Protein AF-A0A0B8N3Y6-F1 (afdb_monomer)

Solvent-accessible surface area (backbone atoms only — not comparable to full-atom values): 11755 Å² total; per-residue (Å²): 102,40,46,80,52,64,74,42,50,78,34,59,71,54,48,58,52,35,48,76,70,73,43,78,64,38,48,62,68,58,49,51,47,54,50,45,58,31,68,64,34,85,60,52,83,74,41,65,76,65,74,61,82,65,73,74,53,45,68,20,56,80,71,74,64,45,53,63,67,58,49,54,42,44,72,74,70,38,74,89,80,50,78,69,47,74,33,82,90,31,40,70,60,45,48,60,60,46,58,62,49,52,64,52,45,69,76,57,68,86,64,88,74,60,92,83,61,55,29,76,66,62,77,73,49,57,80,88,54,42,76,77,43,57,92,43,35,76,37,92,42,69,67,55,30,48,50,53,51,52,47,51,52,49,20,46,73,72,73,42,60,66,87,75,61,65,88,87,58,59,65,69,79,74,70,52,47,76,63,57,54,48,51,55,54,52,62,71,52,63,78,78,114

Radius of gyration: 22.95 Å; Cα contacts (8 Å, |Δi|>4): 120; chains: 1; bounding box: 55×30×61 Å

Secondary structure (DSSP, 8-state):
-BSSSTHHHH-HHHHHHHHHTT-PPBPHHHHHHHHHHHHS-S--HHHHTTT----TTSTTTTTT--HHHHHHHHHTT-----TTTTSGGGHHHHHHHHHHHHHHHHHHTT----TT---HHHHTS-TTTHHHHGGGTTSSSHHHHHHHHHHHHHHHHHT--GGG--SSS-GGGGT--HHHHHHHHHHHHHTT-

Foldseek 3Di:
DECCDDDNVVPVVVQVVCVVVVNHHHHPVVVVVLVCQLVVQPDDPVVVVVPPPRPCQSVCSVVVLHCVVVVVLVVLVADDDDVVCVDPVNVVVVVSVVVVVVVVVVVVVPPPPDPPPQAPVLVVDDPLCNVLQVVVSNDNDPVVSVLLSLLSLLCNLVVHRSVPDDPPDDPVVVVQDPVSVVVSVVVVPVSSD

Sequence (193 aa):
MIVEVGYLHENPEIEATLLRKCIQPLNEEEFVQVLDFGISAPGSDAEFVGGKFIGGELAHTLTGLESYGVHKLMAQGFEVHNGVIDETRTFIFAASLRVKKDEKAEEQDGNSGSLEAGALWFKELPPGTAPIFTPEASAPMVLDAMLRLTKKRFSNTILMQLDAVDEHVSLPSTGVDSMFAAEFRTCSQYTQG

pLDDT: mean 71.87, std 13.98, range [32.22, 90.81]

Organism: Talaromyces pinophilus (NCBI:txid128442)

Structure (mmCIF, N/CA/C/O backbone):
data_AF-A0A0B8N3Y6-F1
#
_entry.id   AF-A0A0B8N3Y6-F1
#
loop_
_atom_site.group_PDB
_atom_site.id
_atom_site.type_symbol
_atom_site.label_atom_id
_atom_site.label_alt_id
_atom_site.label_comp_id
_atom_site.label_asym_id
_atom_site.label_entity_id
_atom_site.label_seq_id
_atom_site.pdbx_PDB_ins_code
_atom_site.Cartn_x
_atom_site.Cartn_y
_atom_site.Cartn_z
_atom_site.occupancy
_atom_site.B_iso_or_equiv
_atom_site.auth_seq_id
_atom_site.auth_comp_id
_atom_site.auth_asym_id
_atom_site.auth_atom_id
_atom_site.pdbx_PDB_model_num
ATOM 1 N N . MET A 1 1 ? -12.590 2.872 17.113 1.00 69.31 1 MET A N 1
ATOM 2 C CA . MET A 1 1 ? -13.573 3.432 18.072 1.00 69.31 1 MET A CA 1
ATOM 3 C C . MET A 1 1 ? -13.662 2.473 19.239 1.00 69.31 1 MET A C 1
ATOM 5 O O . MET A 1 1 ? -13.528 1.281 18.988 1.00 69.31 1 MET A O 1
ATOM 9 N N . ILE A 1 2 ? -13.824 2.987 20.457 1.00 80.81 2 ILE A N 1
ATOM 10 C CA . ILE A 1 2 ? -13.845 2.179 21.682 1.00 80.81 2 ILE A CA 1
ATOM 11 C C . ILE A 1 2 ? -15.303 1.832 22.013 1.00 80.81 2 ILE A C 1
ATOM 13 O O . ILE A 1 2 ? -16.154 2.716 21.926 1.00 80.81 2 ILE A O 1
ATOM 17 N N . VAL A 1 3 ? -15.600 0.566 22.322 1.00 80.56 3 VAL A N 1
ATOM 18 C CA . VAL A 1 3 ? -16.978 0.085 22.576 1.00 80.56 3 VAL A CA 1
ATOM 19 C C . VAL A 1 3 ? -17.517 0.556 23.926 1.00 80.56 3 VAL A C 1
ATOM 21 O O . VAL A 1 3 ? -18.676 0.943 24.044 1.00 80.56 3 VAL A O 1
ATOM 24 N N . GLU A 1 4 ? -16.675 0.519 24.953 1.00 79.81 4 GLU A N 1
ATOM 25 C CA . GLU A 1 4 ? -17.093 0.653 26.355 1.00 79.81 4 GLU A CA 1
ATOM 26 C C . GLU A 1 4 ? -17.241 2.111 26.806 1.00 79.81 4 GLU A C 1
ATOM 28 O O . GLU A 1 4 ? -17.915 2.386 27.796 1.00 79.81 4 GLU A O 1
ATOM 33 N N . VAL A 1 5 ? -16.656 3.056 26.061 1.00 78.81 5 VAL A N 1
ATOM 34 C CA . VAL A 1 5 ? -16.645 4.481 26.404 1.00 78.81 5 VAL A CA 1
ATOM 35 C C . VAL A 1 5 ? -16.917 5.379 25.197 1.00 78.81 5 VAL A C 1
ATOM 37 O O . VAL A 1 5 ? -16.500 5.117 24.068 1.00 78.81 5 VAL A O 1
ATOM 40 N N . GLY A 1 6 ? -17.584 6.505 25.456 1.00 80.00 6 GLY A N 1
ATOM 41 C CA . GLY A 1 6 ? -17.816 7.561 24.474 1.00 80.00 6 GLY A CA 1
ATOM 42 C C . GLY A 1 6 ? -18.937 7.250 23.482 1.00 80.00 6 GLY A C 1
ATOM 43 O O . GLY A 1 6 ? -19.932 6.611 23.805 1.00 80.00 6 GLY A O 1
ATOM 44 N N . TYR A 1 7 ? -18.787 7.740 22.252 1.00 84.62 7 TYR A N 1
ATOM 45 C CA . TYR A 1 7 ? -19.889 7.818 21.288 1.00 84.62 7 TYR A CA 1
ATOM 46 C C . TYR A 1 7 ? -20.478 6.458 20.878 1.00 84.62 7 TYR A C 1
ATOM 48 O O . TYR A 1 7 ? -21.675 6.370 20.615 1.00 84.62 7 TYR A O 1
ATOM 56 N N . LEU A 1 8 ? -19.659 5.400 20.816 1.00 83.75 8 LEU A N 1
ATOM 57 C CA . LEU A 1 8 ? -20.135 4.073 20.411 1.00 83.75 8 LEU A CA 1
ATOM 58 C C . LEU A 1 8 ? -20.965 3.400 21.516 1.00 83.75 8 LEU A C 1
ATOM 60 O O . LEU A 1 8 ? -21.958 2.751 21.208 1.00 83.75 8 LEU A O 1
ATOM 64 N N . HIS A 1 9 ? -20.606 3.633 22.783 1.00 84.44 9 HIS A N 1
ATOM 65 C CA . HIS A 1 9 ? -21.359 3.163 23.947 1.00 84.44 9 HIS A CA 1
ATOM 66 C C . HIS A 1 9 ? -22.776 3.757 23.992 1.00 84.44 9 HIS A C 1
ATOM 68 O O . HIS A 1 9 ? -23.742 3.077 24.329 1.00 84.44 9 HIS A O 1
ATOM 74 N N . GLU A 1 10 ? -22.903 5.032 23.619 1.00 88.06 10 GLU A N 1
ATOM 75 C CA . GLU A 1 10 ? -24.179 5.755 23.605 1.00 88.06 10 GLU A CA 1
ATOM 76 C C . GLU A 1 10 ? -25.066 5.416 22.388 1.00 88.06 10 GLU A C 1
ATOM 78 O O . GLU A 1 10 ? -26.265 5.686 22.428 1.00 88.06 10 GLU A O 1
ATOM 83 N N . ASN A 1 11 ? -24.504 4.830 21.317 1.00 89.12 11 ASN A N 1
ATOM 84 C CA . ASN A 1 11 ? -25.181 4.600 20.029 1.00 89.12 11 ASN A CA 1
ATOM 85 C C . ASN A 1 11 ? -24.914 3.172 19.481 1.00 89.12 11 ASN A C 1
ATOM 87 O O . ASN A 1 11 ? -24.169 3.001 18.502 1.00 89.12 11 ASN A O 1
ATOM 91 N N . PRO A 1 12 ? -25.514 2.119 20.074 1.00 86.75 12 PRO A N 1
ATOM 92 C CA . PRO A 1 12 ? -25.257 0.717 19.709 1.00 86.75 12 PRO A CA 1
ATOM 93 C C . PRO A 1 12 ? -25.697 0.346 18.277 1.00 86.75 12 PRO A C 1
ATOM 95 O O . PRO A 1 12 ? -25.203 -0.605 17.669 1.00 86.75 12 PRO A O 1
ATOM 98 N N . GLU A 1 13 ? -26.615 1.098 17.675 1.00 90.62 13 GLU A N 1
ATOM 99 C CA . GLU A 1 13 ? -27.024 0.927 16.279 1.00 90.62 13 GLU A CA 1
ATOM 100 C C . GLU A 1 13 ? -25.910 1.279 15.278 1.00 90.62 13 GLU A C 1
ATOM 102 O O . GLU A 1 13 ? -25.839 0.705 14.181 1.00 90.62 13 GLU A O 1
ATOM 107 N N . ILE A 1 14 ? -25.011 2.191 15.659 1.00 85.81 14 ILE A N 1
ATOM 108 C CA . ILE A 1 14 ? -23.842 2.562 14.859 1.00 85.81 14 ILE A CA 1
ATOM 109 C C . ILE A 1 14 ? -22.805 1.444 14.931 1.00 85.81 14 ILE A C 1
ATOM 111 O O . ILE A 1 14 ? -22.270 1.052 13.893 1.00 85.81 14 ILE A O 1
ATOM 115 N N . GLU A 1 15 ? -22.590 0.862 16.112 1.00 84.38 15 GLU A N 1
ATOM 116 C CA . GLU A 1 15 ? -21.740 -0.319 16.293 1.00 84.38 15 GLU A CA 1
ATOM 117 C C . GLU A 1 15 ? -22.186 -1.474 15.389 1.00 84.38 15 GLU A C 1
ATOM 119 O O . GLU A 1 15 ? -21.401 -1.991 14.591 1.00 84.38 15 GLU A O 1
ATOM 124 N N . ALA A 1 16 ? -23.476 -1.821 15.424 1.00 86.12 16 ALA A N 1
ATOM 125 C CA . ALA A 1 16 ? -24.030 -2.876 14.580 1.00 86.12 16 ALA A CA 1
ATOM 126 C C . ALA A 1 16 ? -23.832 -2.592 13.078 1.00 86.12 16 ALA A C 1
ATOM 128 O O . ALA A 1 16 ? -23.632 -3.509 12.276 1.00 86.12 16 ALA A O 1
ATOM 129 N N . THR A 1 17 ? -23.866 -1.319 12.681 1.00 88.69 17 THR A N 1
ATOM 130 C CA . THR A 1 17 ? -23.615 -0.900 11.298 1.00 88.69 17 THR A CA 1
ATOM 131 C C . THR A 1 17 ? -22.135 -1.017 10.920 1.00 88.69 17 THR A C 1
ATOM 133 O O . THR A 1 17 ? -21.830 -1.455 9.809 1.00 88.69 17 THR A O 1
ATOM 136 N N . LEU A 1 18 ? -21.214 -0.667 11.822 1.00 86.25 18 LEU A N 1
ATOM 137 C CA . LEU A 1 18 ? -19.770 -0.823 11.619 1.00 86.25 18 LEU A CA 1
ATOM 138 C C . LEU A 1 18 ? -19.373 -2.299 11.513 1.00 86.25 18 LEU A C 1
ATOM 140 O O . LEU A 1 18 ? -18.659 -2.668 10.581 1.00 86.25 18 LEU A O 1
ATOM 144 N N . LEU A 1 19 ? -19.933 -3.160 12.366 1.00 86.88 19 LEU A N 1
ATOM 145 C CA . LEU A 1 19 ? -19.705 -4.606 12.317 1.00 86.88 19 LEU A CA 1
ATOM 146 C C . LEU A 1 19 ? -20.158 -5.221 10.986 1.00 86.88 19 LEU A C 1
ATOM 148 O O . LEU A 1 19 ? -19.451 -6.048 10.412 1.00 86.88 19 LEU A O 1
ATOM 152 N N . ARG A 1 20 ? -21.291 -4.768 10.430 1.00 90.81 20 ARG A N 1
ATOM 153 C CA . ARG A 1 20 ? -21.745 -5.182 9.084 1.00 90.81 20 ARG A CA 1
ATOM 154 C C . ARG A 1 20 ? -20.801 -4.742 7.966 1.00 90.81 20 ARG A C 1
ATOM 156 O O . ARG A 1 20 ? -20.780 -5.377 6.918 1.00 90.81 20 ARG A O 1
ATOM 163 N N . LYS A 1 21 ? -20.036 -3.670 8.177 1.00 89.38 21 LYS A N 1
ATOM 164 C CA . LYS A 1 21 ? -18.983 -3.199 7.265 1.00 89.38 21 LYS A CA 1
ATOM 165 C C . LYS A 1 21 ? -17.621 -3.845 7.548 1.00 89.38 21 LYS A C 1
ATOM 167 O O . LYS A 1 21 ? -16.624 -3.387 7.002 1.00 89.38 21 LYS A O 1
ATOM 172 N N . CYS A 1 22 ? -17.573 -4.879 8.393 1.00 84.00 22 CYS A N 1
ATOM 173 C CA . CYS A 1 22 ? -16.346 -5.533 8.851 1.00 84.00 22 CYS A CA 1
ATOM 174 C C . CYS A 1 22 ? -15.376 -4.595 9.593 1.00 84.00 22 CYS A C 1
ATOM 176 O O . CYS A 1 22 ? -14.184 -4.877 9.672 1.00 84.00 22 CYS A O 1
ATOM 178 N N . ILE A 1 23 ? -15.878 -3.495 10.159 1.00 86.25 23 ILE A N 1
ATOM 179 C CA . ILE A 1 23 ? -15.099 -2.599 11.013 1.00 86.25 23 ILE A CA 1
ATOM 180 C C . ILE A 1 23 ? -15.356 -3.028 12.455 1.00 86.25 23 ILE A C 1
ATOM 182 O O . ILE A 1 23 ? -16.439 -2.787 12.991 1.00 86.25 23 ILE A O 1
ATOM 186 N N . GLN A 1 24 ? -14.373 -3.689 13.064 1.00 86.06 24 GLN A N 1
ATOM 187 C CA . GLN A 1 24 ? -14.453 -4.100 14.462 1.00 86.06 24 GLN A CA 1
ATOM 188 C C . GLN A 1 24 ? -14.018 -2.949 15.379 1.00 86.06 24 GLN A C 1
ATOM 190 O O . GLN A 1 24 ? -12.922 -2.409 15.205 1.00 86.06 24 GLN A O 1
ATOM 195 N N . PRO A 1 25 ? -14.873 -2.521 16.319 1.00 85.62 25 PRO A N 1
ATOM 196 C CA . PRO A 1 25 ? -14.459 -1.604 17.368 1.00 85.62 25 PRO A CA 1
ATOM 197 C C . PRO A 1 25 ? -13.556 -2.335 18.376 1.00 85.62 25 PRO A C 1
ATOM 199 O O . PRO A 1 25 ? -13.657 -3.548 18.534 1.00 85.62 25 PRO A O 1
ATOM 202 N N . LEU A 1 26 ? -12.670 -1.587 19.031 1.00 87.88 26 LEU A N 1
ATOM 203 C CA . LEU A 1 26 ? -11.767 -2.111 20.060 1.00 87.88 26 LEU A CA 1
ATOM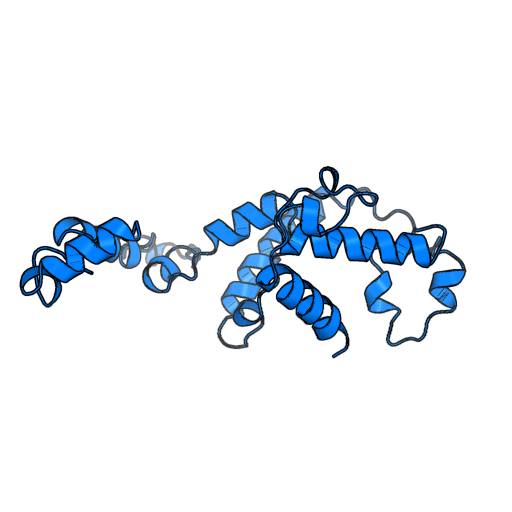 204 C C . LEU A 1 26 ? -12.416 -1.941 21.435 1.00 87.88 26 LEU A C 1
ATOM 206 O O . LEU A 1 26 ? -13.170 -0.984 21.642 1.00 87.88 26 LEU A O 1
ATOM 210 N N . ASN A 1 27 ? -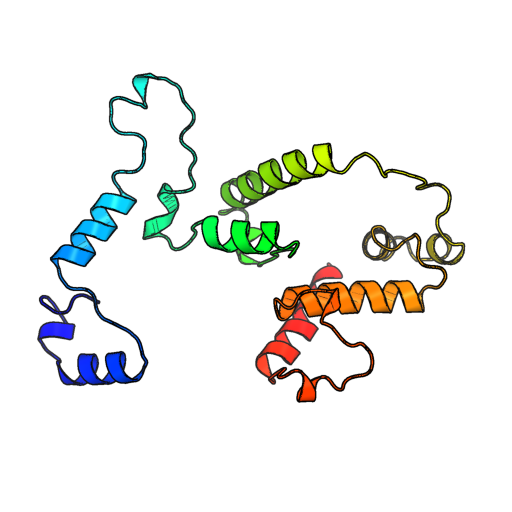12.119 -2.823 22.381 1.00 88.94 27 ASN A N 1
ATOM 211 C CA . ASN A 1 27 ? -12.433 -2.557 23.789 1.00 88.94 27 ASN A CA 1
ATOM 212 C C . ASN A 1 27 ? -11.409 -1.571 24.402 1.00 88.94 27 ASN A C 1
ATOM 214 O O . ASN A 1 27 ? -10.439 -1.170 23.748 1.00 88.94 27 ASN A O 1
ATOM 218 N N . GLU A 1 28 ? -11.657 -1.096 25.626 1.00 88.00 28 GLU A N 1
ATOM 219 C CA . GLU A 1 28 ? -10.762 -0.142 26.291 1.00 88.00 28 GLU A CA 1
ATOM 220 C C . GLU A 1 28 ? -9.374 -0.750 26.535 1.00 88.00 28 GLU A C 1
ATOM 222 O O . GLU A 1 28 ? -8.361 -0.106 26.260 1.00 88.00 28 GLU A O 1
ATOM 227 N N . GLU A 1 29 ? -9.321 -2.007 26.980 1.00 88.69 29 GLU A N 1
ATOM 228 C CA . GLU A 1 29 ? -8.074 -2.716 27.291 1.00 88.69 29 GLU A CA 1
ATOM 229 C C . GLU A 1 29 ? -7.173 -2.878 26.054 1.00 88.69 29 GLU A C 1
ATOM 231 O O . GLU A 1 29 ? -5.983 -2.568 26.100 1.00 88.69 29 GLU A O 1
ATOM 236 N N . GLU A 1 30 ? -7.743 -3.289 24.924 1.00 87.56 30 GLU A N 1
ATOM 237 C CA . GLU A 1 30 ? -7.083 -3.424 23.624 1.00 87.56 30 GLU A CA 1
ATOM 238 C C . GLU A 1 30 ? -6.583 -2.073 23.124 1.00 87.56 30 GLU A C 1
ATOM 240 O O . GLU A 1 30 ? -5.474 -1.969 22.599 1.00 87.56 30 GLU A O 1
ATOM 245 N N . PHE A 1 31 ? -7.379 -1.016 23.292 1.00 87.06 31 PHE A N 1
ATOM 246 C CA . PHE A 1 31 ? -6.964 0.322 22.897 1.00 87.06 31 PHE A CA 1
ATOM 247 C C . PHE A 1 31 ? -5.767 0.809 23.723 1.00 87.06 31 PHE A C 1
ATOM 249 O O . PHE A 1 31 ? -4.790 1.305 23.155 1.00 87.06 31 PHE A O 1
ATOM 256 N N . VAL A 1 32 ? -5.806 0.628 25.047 1.00 87.69 32 VAL A N 1
ATOM 257 C CA . VAL A 1 32 ? -4.685 0.959 25.939 1.00 87.69 32 VAL A CA 1
ATOM 258 C C . VAL A 1 32 ? -3.458 0.120 25.597 1.00 87.69 32 VAL A C 1
ATOM 260 O O . VAL A 1 32 ? -2.352 0.651 25.563 1.00 87.69 32 VAL A O 1
ATOM 263 N N . GLN A 1 33 ? -3.636 -1.154 25.262 1.00 86.94 33 GLN A N 1
ATOM 264 C CA . GLN A 1 33 ? -2.547 -2.023 24.837 1.00 86.94 33 GLN A CA 1
ATOM 265 C C . GLN A 1 33 ? -1.901 -1.550 23.523 1.00 86.94 33 GLN A C 1
ATOM 267 O O . GLN A 1 33 ? -0.678 -1.554 23.403 1.00 86.94 33 GLN A O 1
ATOM 272 N N . VAL A 1 34 ? -2.687 -1.105 22.538 1.00 83.62 34 VAL A N 1
ATOM 273 C CA . VAL A 1 34 ? -2.158 -0.532 21.285 1.00 83.62 34 VAL A CA 1
ATOM 274 C C . VAL A 1 34 ? -1.384 0.762 21.548 1.00 83.62 34 VAL A C 1
ATOM 276 O O . VAL A 1 34 ? -0.331 0.978 20.945 1.00 83.62 34 VAL A O 1
ATOM 279 N N . LEU A 1 35 ? -1.870 1.609 22.460 1.00 83.50 35 LEU A N 1
ATOM 280 C CA . LEU A 1 35 ? -1.142 2.804 22.892 1.00 83.50 35 LEU A CA 1
ATOM 281 C C . LEU A 1 35 ? 0.169 2.445 23.588 1.00 83.50 35 LEU A C 1
ATOM 283 O O . LEU A 1 35 ? 1.197 3.040 23.270 1.00 83.50 35 LEU A O 1
ATOM 287 N N . ASP A 1 36 ? 0.146 1.460 24.485 1.00 83.50 36 ASP A N 1
ATOM 288 C CA . ASP A 1 36 ? 1.345 0.979 25.161 1.00 83.50 36 ASP A CA 1
ATOM 289 C C . ASP A 1 36 ? 2.352 0.442 24.143 1.00 83.50 36 ASP A C 1
ATOM 291 O O . ASP A 1 36 ? 3.491 0.878 24.143 1.00 83.50 36 ASP A O 1
ATOM 295 N N . PHE A 1 37 ? 1.947 -0.370 23.164 1.00 77.88 37 PHE A N 1
ATOM 296 C CA . PHE A 1 37 ? 2.856 -0.806 22.096 1.00 77.88 37 PHE A CA 1
ATOM 297 C C . PHE A 1 37 ? 3.398 0.339 21.233 1.00 77.88 37 PHE A C 1
ATOM 299 O O . PHE A 1 37 ? 4.553 0.296 20.809 1.00 77.88 37 PHE A O 1
ATOM 306 N N . GLY A 1 38 ? 2.582 1.358 20.958 1.00 75.25 38 GLY A N 1
ATOM 307 C CA . GLY A 1 38 ? 2.998 2.514 20.168 1.00 75.25 38 GLY A CA 1
ATOM 308 C C . GLY A 1 38 ? 3.982 3.437 20.892 1.00 75.25 38 GLY A C 1
ATOM 309 O O . GLY A 1 38 ? 4.802 4.081 20.239 1.00 75.25 38 GLY A O 1
ATOM 310 N N . ILE A 1 39 ? 3.907 3.507 22.224 1.00 74.00 39 ILE A N 1
ATOM 311 C CA . ILE A 1 39 ? 4.726 4.400 23.060 1.00 74.00 39 ILE A CA 1
ATOM 312 C C . ILE A 1 39 ? 5.919 3.655 23.677 1.00 74.00 39 ILE A C 1
ATOM 314 O O . ILE A 1 39 ? 7.012 4.208 23.760 1.00 74.00 39 ILE A O 1
ATOM 318 N N . SER A 1 40 ? 5.740 2.390 24.052 1.00 68.31 40 SER A N 1
ATOM 319 C CA . SER A 1 40 ? 6.737 1.487 24.652 1.00 68.31 40 SER A CA 1
ATOM 320 C C . SER A 1 40 ? 7.704 0.907 23.609 1.00 68.31 40 SER A C 1
ATOM 322 O O . SER A 1 40 ? 8.215 -0.204 23.755 1.00 68.31 40 SER A O 1
ATOM 324 N N . ALA A 1 41 ? 7.954 1.649 22.522 1.00 57.62 41 ALA A N 1
ATOM 325 C CA . ALA A 1 41 ? 8.921 1.274 21.498 1.00 57.62 41 ALA A CA 1
ATOM 326 C C . ALA A 1 41 ? 10.267 0.853 22.143 1.00 57.62 41 ALA A C 1
ATOM 328 O O . ALA A 1 41 ? 10.651 1.409 23.176 1.00 57.62 41 ALA A O 1
ATOM 329 N N . PRO A 1 42 ? 11.002 -0.116 21.557 1.00 49.97 42 PRO A N 1
ATOM 330 C CA . PRO A 1 42 ? 12.320 -0.522 22.037 1.00 49.97 42 PRO A CA 1
ATOM 331 C C . PRO A 1 42 ? 13.218 0.716 22.053 1.00 49.97 42 PRO A C 1
ATOM 333 O O . PRO A 1 42 ? 13.415 1.378 21.032 1.00 49.97 42 PRO A O 1
ATOM 336 N N . GLY A 1 43 ? 13.618 1.101 23.259 1.00 48.16 43 GLY A N 1
ATOM 337 C CA . GLY A 1 43 ? 13.901 2.493 23.597 1.00 48.16 43 GLY A CA 1
ATOM 338 C C . GLY A 1 43 ? 13.407 2.910 24.982 1.00 48.16 43 GLY A C 1
ATOM 339 O O . GLY A 1 43 ? 13.326 4.107 25.249 1.00 48.16 43 GLY A O 1
ATOM 340 N N . SER A 1 44 ? 13.113 1.960 25.884 1.00 46.94 44 SER A N 1
ATOM 341 C CA . SER A 1 44 ? 13.040 2.276 27.314 1.00 46.94 44 SER A CA 1
ATOM 342 C C . SER A 1 44 ? 14.335 2.974 27.750 1.00 46.94 44 SER A C 1
ATOM 344 O O . SER A 1 44 ? 15.375 2.820 27.100 1.00 46.94 44 SER A O 1
ATOM 346 N N . ASP A 1 45 ? 14.292 3.714 28.860 1.00 49.00 45 ASP A N 1
ATOM 347 C CA . ASP A 1 45 ? 15.428 4.473 29.413 1.00 49.00 45 ASP A CA 1
ATOM 348 C C . ASP A 1 45 ? 16.762 3.687 29.450 1.00 49.00 45 ASP A C 1
ATOM 350 O O . ASP A 1 45 ? 17.839 4.281 29.454 1.00 49.00 45 ASP A O 1
ATOM 354 N N . ALA A 1 46 ? 16.713 2.349 29.433 1.00 48.88 46 ALA A N 1
ATOM 355 C CA . ALA A 1 46 ? 17.872 1.465 29.374 1.00 48.88 46 ALA A CA 1
ATOM 356 C C . ALA A 1 46 ? 18.600 1.416 28.008 1.00 48.88 46 ALA A C 1
ATOM 358 O O . ALA A 1 46 ? 19.818 1.245 27.992 1.00 48.88 46 ALA A O 1
ATOM 359 N N . GLU A 1 47 ? 17.914 1.566 26.867 1.00 48.12 47 GLU A N 1
ATOM 360 C CA . GLU A 1 47 ? 18.536 1.486 25.528 1.00 48.12 47 GLU A CA 1
ATOM 361 C C . GLU A 1 47 ? 18.999 2.849 24.987 1.00 48.12 47 GLU A C 1
ATOM 363 O O . GLU A 1 47 ? 19.970 2.899 24.227 1.00 48.12 47 GLU A O 1
ATOM 368 N N . PHE A 1 48 ? 18.411 3.960 25.453 1.00 47.84 48 PHE A N 1
ATOM 369 C CA . PHE A 1 48 ? 18.906 5.318 25.168 1.00 47.84 48 PHE A CA 1
ATOM 370 C C . PHE A 1 48 ? 20.354 5.518 25.660 1.00 47.84 48 PHE A C 1
ATOM 372 O O . PHE A 1 48 ? 21.161 6.182 25.010 1.00 47.84 48 PHE A O 1
ATOM 379 N N . VAL A 1 49 ? 20.720 4.866 26.770 1.00 50.06 49 VAL A N 1
ATOM 380 C CA . VAL A 1 49 ? 22.080 4.885 27.342 1.00 50.06 49 VAL A CA 1
ATOM 381 C C . VAL A 1 49 ? 23.084 4.084 26.495 1.00 50.06 49 VAL A C 1
ATOM 383 O O . VAL A 1 49 ? 24.286 4.336 26.556 1.00 50.06 49 VAL A O 1
ATOM 386 N N . GLY A 1 50 ? 22.611 3.143 25.671 1.00 49.28 50 GLY A N 1
ATOM 387 C CA . GLY A 1 50 ? 23.449 2.240 24.878 1.00 49.28 50 GLY A CA 1
ATOM 388 C C . GLY A 1 50 ? 23.877 2.770 23.507 1.00 49.28 50 GLY A C 1
ATOM 389 O O . GLY A 1 50 ? 24.610 2.077 22.805 1.00 49.28 50 GLY A O 1
ATOM 390 N N . GLY A 1 51 ? 23.417 3.958 23.092 1.00 42.56 51 GLY A N 1
ATOM 391 C CA . GLY A 1 51 ? 23.784 4.562 21.803 1.00 42.56 51 GLY A CA 1
ATOM 392 C C . GLY A 1 51 ? 23.362 3.749 20.571 1.00 42.56 51 GLY A C 1
ATOM 393 O O . GLY A 1 51 ? 23.854 3.996 19.469 1.00 42.56 51 GLY A O 1
ATOM 394 N N . LYS A 1 52 ? 22.468 2.767 20.734 1.00 45.94 52 LYS A N 1
ATOM 395 C CA . LYS A 1 52 ? 21.963 1.954 19.631 1.00 45.94 52 LYS A CA 1
ATOM 396 C C . LYS A 1 52 ? 20.846 2.735 18.951 1.00 45.94 52 LYS A C 1
ATOM 398 O O . LYS A 1 52 ? 19.831 3.035 19.571 1.00 45.94 52 LYS A O 1
ATOM 403 N N . PHE A 1 53 ? 21.071 3.117 17.696 1.00 43.97 53 PHE A N 1
ATOM 404 C CA . PHE A 1 53 ? 20.102 3.873 16.908 1.00 43.97 53 PHE A CA 1
ATOM 405 C C . PHE A 1 53 ? 18.785 3.090 16.852 1.00 43.97 53 PHE A C 1
ATOM 407 O O . PHE A 1 53 ? 18.741 1.965 16.351 1.00 43.97 53 PHE A O 1
ATOM 414 N N . ILE A 1 54 ? 17.738 3.675 17.427 1.00 51.53 54 ILE A N 1
ATOM 415 C CA . ILE A 1 54 ? 16.397 3.101 17.458 1.00 51.53 54 ILE A CA 1
ATOM 416 C C . ILE A 1 54 ? 15.903 3.032 16.013 1.00 51.53 54 ILE A C 1
ATOM 418 O O . ILE A 1 54 ? 15.847 4.047 15.316 1.00 51.53 54 ILE A O 1
ATOM 422 N N . GLY A 1 55 ? 15.559 1.832 15.547 1.00 52.66 55 GLY A N 1
ATOM 423 C CA . GLY A 1 55 ? 14.845 1.674 14.287 1.00 52.66 55 GLY A CA 1
ATOM 424 C C . GLY A 1 55 ? 13.490 2.360 14.424 1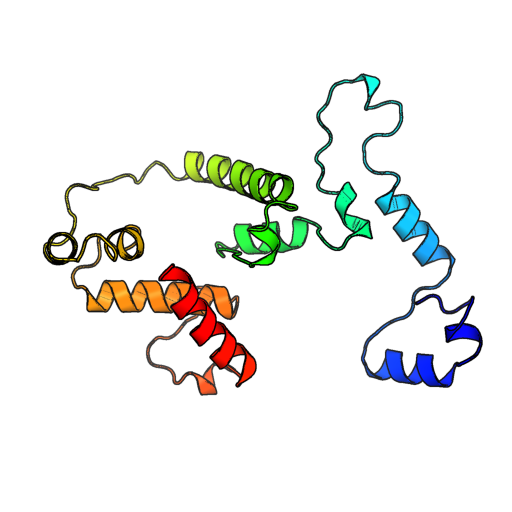.00 52.66 55 GLY A C 1
ATOM 425 O O . GLY A 1 55 ? 12.607 1.834 15.095 1.00 52.66 55 GLY A O 1
ATOM 426 N N . GLY A 1 56 ? 13.320 3.533 13.807 1.00 54.03 56 GLY A N 1
ATOM 427 C CA . GLY A 1 56 ? 12.095 4.350 13.854 1.00 54.03 56 GLY A CA 1
ATOM 428 C C . GLY A 1 56 ? 10.841 3.693 13.256 1.00 54.03 56 GLY A C 1
ATOM 429 O O . GLY A 1 56 ? 9.853 4.370 13.006 1.00 54.03 56 GLY A O 1
ATOM 430 N N . GLU A 1 57 ? 10.869 2.382 13.017 1.00 54.72 57 GLU A N 1
ATOM 431 C CA . GLU A 1 57 ? 9.796 1.595 12.411 1.00 54.72 57 GLU A CA 1
ATOM 432 C C . GLU A 1 57 ? 8.590 1.443 13.351 1.00 54.72 57 GLU A C 1
ATOM 434 O O . GLU A 1 57 ? 7.455 1.421 12.882 1.00 54.72 57 GLU A O 1
ATOM 439 N N . LEU A 1 58 ? 8.813 1.405 14.673 1.00 56.91 58 LEU A N 1
ATOM 440 C CA . LEU A 1 58 ? 7.747 1.234 15.675 1.00 56.91 58 LEU A CA 1
ATOM 441 C C . LEU A 1 58 ? 7.099 2.553 16.116 1.00 56.91 58 LEU A C 1
ATOM 443 O O . LEU A 1 58 ? 5.945 2.551 16.545 1.00 56.91 58 LEU A O 1
ATOM 447 N N . ALA A 1 59 ? 7.786 3.685 15.925 1.00 63.16 59 ALA A N 1
ATOM 448 C CA . ALA A 1 59 ? 7.265 5.018 16.242 1.00 63.16 59 ALA A CA 1
ATOM 449 C C . ALA A 1 59 ? 6.065 5.420 15.360 1.00 63.16 59 ALA A C 1
ATOM 451 O O . ALA A 1 59 ? 5.320 6.339 15.697 1.00 63.16 59 ALA A O 1
ATOM 452 N N . HIS A 1 60 ? 5.859 4.719 14.240 1.00 72.31 60 HIS A N 1
ATOM 453 C CA . HIS A 1 60 ? 4.775 4.986 13.299 1.00 72.31 60 HIS A CA 1
ATOM 454 C C . HIS A 1 60 ? 3.516 4.136 13.507 1.00 72.31 60 HIS A C 1
ATOM 456 O O . HIS A 1 60 ? 2.544 4.322 12.774 1.00 72.31 60 HIS A O 1
ATOM 462 N N . THR A 1 61 ? 3.490 3.269 14.526 1.00 76.12 61 THR A N 1
ATOM 463 C CA . THR A 1 61 ? 2.335 2.406 14.839 1.00 76.12 61 THR A CA 1
ATOM 464 C C . THR A 1 61 ? 1.061 3.222 15.082 1.00 76.12 61 THR A C 1
ATOM 466 O O . THR A 1 61 ? -0.004 2.878 14.584 1.00 76.12 61 THR A O 1
ATOM 469 N N . LEU A 1 62 ? 1.166 4.356 15.787 1.00 77.12 62 LEU A N 1
ATOM 470 C CA . LEU A 1 62 ? 0.018 5.236 16.052 1.00 77.12 62 LEU A CA 1
ATOM 471 C C . LEU A 1 62 ? -0.298 6.191 14.893 1.00 77.12 62 LEU A C 1
ATOM 473 O O . LEU A 1 62 ? -1.393 6.746 14.840 1.00 77.12 62 LEU A O 1
ATOM 477 N N . THR A 1 63 ? 0.643 6.394 13.965 1.00 76.88 63 THR A N 1
ATOM 478 C CA . THR A 1 63 ? 0.418 7.219 12.768 1.00 76.88 63 THR A CA 1
ATOM 479 C C . THR A 1 63 ? -0.123 6.416 11.586 1.00 76.88 63 THR A C 1
ATOM 481 O O . THR A 1 63 ? -0.530 7.024 10.601 1.00 76.88 63 THR A O 1
ATOM 484 N N . GLY A 1 64 ? -0.108 5.078 11.653 1.00 74.62 64 GLY A N 1
ATOM 485 C CA . GLY A 1 64 ? -0.460 4.205 10.527 1.00 74.62 64 GLY A CA 1
ATOM 486 C C . GLY A 1 64 ? 0.523 4.300 9.352 1.00 74.62 64 GLY A C 1
ATOM 487 O O . GLY A 1 64 ? 0.141 4.098 8.203 1.00 74.62 64 GLY A O 1
ATOM 488 N N . LEU A 1 65 ? 1.769 4.709 9.625 1.00 75.25 65 LEU A N 1
ATOM 489 C CA . LEU A 1 65 ? 2.843 4.837 8.627 1.00 75.25 65 LEU A CA 1
ATOM 490 C C . LEU A 1 65 ? 3.920 3.774 8.864 1.00 75.25 65 LEU A C 1
ATOM 492 O O . LEU A 1 65 ? 5.111 4.021 8.689 1.00 75.25 65 LEU A O 1
ATOM 496 N N . GLU A 1 66 ? 3.522 2.601 9.343 1.00 77.62 66 GLU A N 1
ATOM 497 C CA . GLU A 1 66 ? 4.437 1.501 9.587 1.00 77.62 66 GLU A CA 1
ATOM 498 C C . GLU A 1 66 ? 5.111 1.038 8.287 1.00 77.62 66 GLU A C 1
ATOM 500 O O . GLU A 1 66 ? 4.483 0.830 7.246 1.00 77.62 66 GLU A O 1
ATOM 505 N N . SER A 1 67 ? 6.427 0.825 8.341 1.00 73.44 67 SER A N 1
ATOM 506 C CA . SER A 1 67 ? 7.194 0.371 7.176 1.00 73.44 67 SER A CA 1
ATOM 507 C C . SER A 1 67 ? 6.954 -1.107 6.846 1.00 73.44 67 SER A C 1
ATOM 509 O O . SER A 1 67 ? 7.298 -1.555 5.754 1.00 73.44 67 SER A O 1
ATOM 511 N N . TYR A 1 68 ? 6.338 -1.879 7.751 1.00 75.62 68 TYR A N 1
ATOM 512 C CA . TYR A 1 68 ? 6.194 -3.333 7.637 1.00 75.62 68 TYR A CA 1
ATOM 513 C C . TYR A 1 68 ? 5.463 -3.782 6.363 1.00 75.62 68 TYR A C 1
ATOM 515 O O . TYR A 1 68 ? 5.966 -4.633 5.624 1.00 75.62 68 TYR A O 1
ATOM 523 N N . GLY A 1 69 ? 4.291 -3.203 6.077 1.00 75.44 69 GLY A N 1
ATOM 524 C CA . GLY A 1 69 ? 3.514 -3.548 4.883 1.00 75.44 69 GLY A CA 1
ATOM 525 C C . GLY A 1 69 ? 4.282 -3.232 3.599 1.00 75.44 69 GLY A C 1
ATOM 526 O O . GLY A 1 69 ? 4.354 -4.060 2.689 1.00 75.44 69 GLY A O 1
ATOM 527 N N . VAL A 1 70 ? 4.947 -2.075 3.571 1.00 78.56 70 VAL A N 1
ATOM 528 C CA . VAL A 1 70 ? 5.776 -1.657 2.437 1.00 78.56 70 VAL A CA 1
ATOM 529 C C . VAL A 1 70 ? 6.980 -2.582 2.261 1.00 78.56 70 VAL A C 1
ATOM 531 O O . VAL A 1 70 ? 7.268 -3.008 1.145 1.00 78.56 70 VAL A O 1
ATOM 534 N N . HIS A 1 71 ? 7.638 -2.985 3.348 1.00 77.75 71 HIS A N 1
ATOM 535 C CA . HIS A 1 71 ? 8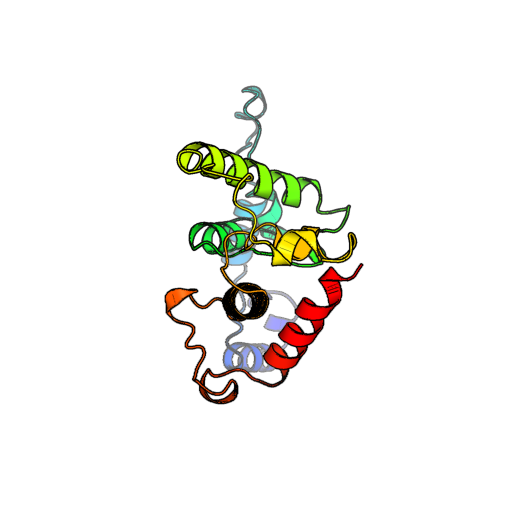.739 -3.944 3.306 1.00 77.75 71 HIS A CA 1
ATOM 536 C C . HIS A 1 71 ? 8.312 -5.313 2.788 1.00 77.75 71 HIS A C 1
ATOM 538 O O . HIS A 1 71 ? 9.059 -5.930 2.031 1.00 77.75 71 HIS A O 1
ATOM 544 N N . LYS A 1 72 ? 7.118 -5.790 3.151 1.00 81.88 72 LYS A N 1
ATOM 545 C CA . LYS A 1 72 ? 6.584 -7.055 2.636 1.00 81.88 72 LYS A CA 1
ATOM 546 C C . LYS A 1 72 ? 6.383 -6.998 1.121 1.00 81.88 72 LYS A C 1
ATOM 548 O O . LYS A 1 72 ? 6.776 -7.931 0.425 1.00 81.88 72 LYS A O 1
ATOM 553 N N . LEU A 1 73 ? 5.834 -5.896 0.616 1.00 80.75 73 LEU A N 1
ATOM 554 C CA . LEU A 1 73 ? 5.664 -5.674 -0.821 1.00 80.75 73 LEU A CA 1
ATOM 555 C C . LEU A 1 73 ? 7.016 -5.545 -1.538 1.00 80.75 73 LEU A C 1
ATOM 557 O O . LEU A 1 73 ? 7.240 -6.195 -2.556 1.00 80.75 73 LEU A O 1
ATOM 561 N N . MET A 1 74 ? 7.965 -4.805 -0.965 1.00 79.44 74 MET A N 1
ATOM 562 C CA . MET A 1 74 ? 9.328 -4.707 -1.500 1.00 79.44 74 MET A CA 1
ATOM 563 C C . MET A 1 74 ? 10.060 -6.054 -1.501 1.00 79.44 74 MET A C 1
ATOM 565 O O . MET A 1 74 ? 10.800 -6.355 -2.433 1.00 79.44 74 MET A O 1
ATOM 569 N N . ALA A 1 75 ? 9.849 -6.901 -0.489 1.00 79.12 75 ALA A N 1
ATOM 570 C CA . ALA A 1 75 ? 10.413 -8.249 -0.446 1.00 79.12 75 ALA A CA 1
ATOM 571 C C . ALA A 1 75 ? 9.842 -9.161 -1.540 1.00 79.12 75 ALA A C 1
ATOM 573 O O . ALA A 1 75 ? 10.541 -10.056 -2.004 1.00 79.12 75 ALA A O 1
ATOM 574 N N . GLN A 1 76 ? 8.608 -8.910 -1.975 1.00 79.31 76 GLN A N 1
ATOM 575 C CA . GLN A 1 76 ? 7.985 -9.572 -3.123 1.00 79.31 76 GLN A CA 1
ATOM 576 C C . GLN A 1 76 ? 8.445 -8.989 -4.474 1.00 79.31 76 GLN A C 1
ATOM 578 O O . GLN A 1 76 ? 8.012 -9.473 -5.516 1.00 79.31 76 GLN A O 1
ATOM 583 N N . GLY A 1 77 ? 9.328 -7.983 -4.470 1.00 77.06 77 GLY A N 1
ATOM 584 C CA . GLY A 1 77 ? 9.866 -7.345 -5.672 1.00 77.06 77 GLY A CA 1
ATOM 585 C C . GLY A 1 77 ? 9.033 -6.172 -6.195 1.00 77.06 77 GLY A C 1
ATOM 586 O O . GLY A 1 77 ? 9.361 -5.630 -7.251 1.00 77.06 77 GLY A O 1
ATOM 587 N N . PHE A 1 78 ? 7.986 -5.757 -5.474 1.00 78.88 78 PHE A N 1
ATOM 588 C CA . PHE A 1 78 ? 7.162 -4.623 -5.882 1.00 78.88 78 PHE A CA 1
ATOM 589 C C . PHE A 1 78 ? 7.855 -3.292 -5.597 1.00 78.88 78 PHE A C 1
ATOM 591 O O . PHE A 1 78 ? 8.410 -3.058 -4.519 1.00 78.88 78 PHE A O 1
ATOM 598 N N . GLU A 1 79 ? 7.772 -2.382 -6.564 1.00 73.75 79 GLU A N 1
ATOM 599 C CA . GLU A 1 79 ? 8.196 -0.997 -6.380 1.00 73.75 79 GLU A CA 1
ATOM 600 C C . GLU A 1 79 ? 7.030 -0.204 -5.786 1.00 73.75 79 GLU A C 1
ATOM 602 O O . GLU A 1 79 ? 6.114 0.209 -6.496 1.00 73.75 79 GLU A O 1
ATOM 607 N N . VAL A 1 80 ? 7.045 -0.025 -4.464 1.00 69.44 80 VAL A N 1
ATOM 608 C CA . VAL A 1 80 ? 6.021 0.758 -3.765 1.00 69.44 80 VAL A CA 1
ATOM 609 C C . VAL A 1 80 ? 6.335 2.240 -3.932 1.00 69.44 80 VAL A C 1
ATOM 611 O O . VAL A 1 80 ? 7.192 2.786 -3.239 1.00 69.44 80 VAL A O 1
ATOM 614 N N . HIS A 1 81 ? 5.640 2.882 -4.865 1.00 68.25 81 HIS A N 1
ATOM 615 C CA . HIS A 1 81 ? 5.657 4.328 -5.044 1.00 68.25 81 HIS A CA 1
ATOM 616 C C . HIS A 1 81 ? 4.284 4.876 -4.658 1.00 68.25 81 HIS A C 1
ATOM 618 O O . HIS A 1 81 ? 3.264 4.457 -5.202 1.00 68.25 81 HIS A O 1
ATOM 624 N N . ASN A 1 82 ? 4.255 5.771 -3.678 1.00 68.19 82 ASN A N 1
ATOM 625 C CA . ASN A 1 82 ? 3.050 6.445 -3.216 1.00 68.19 82 ASN A CA 1
ATOM 626 C C . ASN A 1 82 ? 3.403 7.922 -3.070 1.00 68.19 82 ASN A C 1
ATOM 628 O O . ASN A 1 82 ? 4.417 8.223 -2.446 1.00 68.19 82 ASN A O 1
ATOM 632 N N . GLY A 1 83 ? 2.559 8.825 -3.574 1.00 67.44 83 GLY A N 1
ATOM 633 C CA . GLY A 1 83 ? 2.807 10.267 -3.496 1.00 67.44 83 GLY A CA 1
ATOM 634 C C . GLY A 1 83 ? 3.038 10.764 -2.065 1.00 67.44 83 GLY A C 1
ATOM 635 O O . GLY A 1 83 ? 3.793 11.708 -1.867 1.00 67.44 83 GLY A O 1
ATOM 636 N N . VAL A 1 84 ? 2.475 10.077 -1.061 1.00 69.75 84 VAL A N 1
ATOM 637 C CA . VAL A 1 84 ? 2.735 10.365 0.360 1.00 69.75 84 VAL A CA 1
ATOM 638 C C . V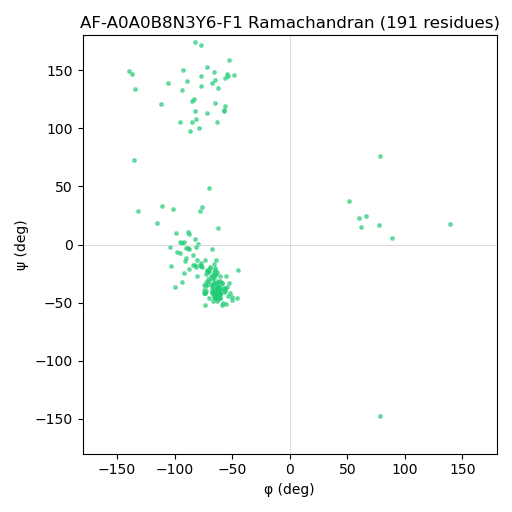AL A 1 84 ? 4.179 10.056 0.761 1.00 69.75 84 VAL A C 1
ATOM 640 O O . VAL A 1 84 ? 4.716 10.759 1.600 1.00 69.75 84 VAL A O 1
ATOM 643 N N . ILE A 1 85 ? 4.826 9.036 0.186 1.00 71.25 85 ILE A N 1
ATOM 644 C CA . ILE A 1 85 ? 6.221 8.671 0.496 1.00 71.25 85 ILE A CA 1
ATOM 645 C C . ILE A 1 85 ? 7.188 9.723 -0.059 1.00 71.25 85 ILE A C 1
ATOM 647 O O . ILE A 1 85 ? 8.194 10.013 0.588 1.00 71.25 85 ILE A O 1
ATOM 651 N N . ASP A 1 86 ? 6.867 10.328 -1.204 1.00 71.62 86 ASP A N 1
ATOM 652 C CA . ASP A 1 86 ? 7.714 11.330 -1.862 1.00 71.62 86 ASP A CA 1
ATOM 653 C C . ASP A 1 86 ? 7.573 12.745 -1.280 1.00 71.62 86 ASP A C 1
ATOM 655 O O . ASP A 1 86 ? 8.285 13.665 -1.695 1.00 71.62 86 ASP A O 1
ATOM 659 N N . GLU A 1 87 ? 6.689 12.947 -0.299 1.00 77.94 87 GLU A N 1
ATOM 660 C CA . GLU A 1 87 ? 6.586 14.225 0.395 1.00 77.94 87 GLU A CA 1
ATOM 661 C C . GLU A 1 87 ? 7.847 14.537 1.216 1.00 77.94 87 GLU A C 1
ATOM 663 O O . GLU A 1 87 ? 8.493 13.686 1.825 1.00 77.94 87 GLU A O 1
ATOM 668 N N . THR A 1 88 ? 8.174 15.825 1.336 1.00 76.94 88 THR A N 1
ATOM 669 C CA . THR A 1 88 ? 9.331 16.270 2.133 1.00 76.94 88 THR A CA 1
ATOM 670 C C . THR A 1 88 ? 9.214 15.867 3.608 1.00 76.94 88 THR A C 1
ATOM 672 O O . THR A 1 88 ? 10.216 15.603 4.267 1.00 76.94 88 THR A O 1
ATOM 675 N N . ARG A 1 89 ? 7.985 15.794 4.137 1.00 76.69 89 ARG A N 1
ATOM 676 C CA . ARG A 1 89 ? 7.717 15.458 5.547 1.00 76.69 89 ARG A CA 1
ATOM 677 C C . ARG A 1 89 ? 7.958 13.984 5.865 1.00 76.69 89 ARG A C 1
ATOM 679 O O . ARG A 1 89 ? 8.263 13.654 7.005 1.00 76.69 89 ARG A O 1
ATOM 686 N N . THR A 1 90 ? 7.857 13.117 4.867 1.00 74.94 90 THR A N 1
ATOM 687 C CA . THR A 1 90 ? 8.099 11.675 4.972 1.00 74.94 90 THR A CA 1
ATOM 688 C C . THR A 1 90 ? 9.495 11.301 4.489 1.00 74.94 90 THR A C 1
ATOM 690 O O . THR A 1 90 ? 9.808 10.120 4.389 1.00 74.94 90 THR A O 1
ATOM 693 N N . PHE A 1 91 ? 10.373 12.276 4.228 1.00 76.00 91 PHE A N 1
ATOM 694 C CA . PHE A 1 91 ? 11.701 12.019 3.671 1.00 76.00 91 PHE A CA 1
ATOM 695 C C . PHE A 1 91 ? 12.532 11.036 4.508 1.00 76.00 91 PHE A C 1
ATOM 697 O O . PHE A 1 91 ? 13.187 10.162 3.950 1.00 76.00 91 PHE A O 1
ATOM 704 N N . ILE A 1 92 ? 12.477 11.131 5.842 1.00 76.44 92 ILE A N 1
ATOM 705 C CA . ILE A 1 92 ? 13.192 10.204 6.741 1.00 76.44 92 ILE A CA 1
ATOM 706 C C . ILE A 1 92 ? 12.667 8.771 6.573 1.00 76.44 92 ILE A C 1
ATOM 708 O O . ILE A 1 92 ? 13.450 7.824 6.539 1.00 76.44 92 ILE A O 1
ATOM 712 N N . PHE A 1 93 ? 11.353 8.621 6.407 1.00 76.25 93 PHE A N 1
ATOM 713 C CA . PHE A 1 93 ? 10.723 7.338 6.119 1.00 76.25 93 PHE A CA 1
ATOM 714 C C . PHE A 1 93 ? 11.141 6.824 4.733 1.00 76.25 93 PHE A C 1
ATOM 716 O O . PHE A 1 93 ? 11.625 5.707 4.605 1.00 76.25 93 PHE A O 1
ATOM 723 N N . ALA A 1 94 ? 11.077 7.654 3.690 1.00 76.50 94 ALA A N 1
ATOM 724 C CA . ALA A 1 94 ? 11.545 7.274 2.356 1.00 76.50 94 ALA A CA 1
ATOM 725 C C . ALA A 1 94 ? 13.031 6.862 2.346 1.00 76.50 94 ALA A C 1
ATOM 727 O O . ALA A 1 94 ? 13.412 5.920 1.650 1.00 76.50 94 ALA A O 1
ATOM 728 N N . ALA A 1 95 ? 13.872 7.537 3.134 1.00 76.19 95 ALA A N 1
ATOM 729 C CA . ALA A 1 95 ? 15.282 7.205 3.288 1.00 76.19 95 ALA A CA 1
ATOM 730 C C . ALA A 1 95 ? 15.485 5.841 3.969 1.00 76.19 95 ALA A C 1
ATOM 732 O O . ALA A 1 95 ? 16.291 5.050 3.481 1.00 76.19 95 ALA A O 1
ATOM 733 N N . SER A 1 96 ? 14.731 5.519 5.028 1.00 74.69 96 SER A N 1
ATOM 734 C CA . SER A 1 96 ? 14.841 4.212 5.697 1.00 74.69 96 SER A CA 1
ATOM 735 C C . SER A 1 96 ? 14.433 3.050 4.785 1.00 74.69 96 SER A C 1
ATOM 737 O O . SER A 1 96 ? 15.041 1.980 4.834 1.00 74.69 96 SER A O 1
ATOM 739 N N . LEU A 1 97 ? 13.469 3.272 3.885 1.00 75.31 97 LEU A N 1
ATOM 740 C CA . LEU A 1 97 ? 13.093 2.292 2.866 1.00 75.31 97 LEU A CA 1
ATOM 741 C C . LEU A 1 97 ? 14.202 2.067 1.825 1.00 75.31 97 LEU A C 1
ATOM 743 O O . LEU A 1 97 ? 14.375 0.942 1.355 1.00 75.31 97 LEU A O 1
ATOM 747 N N . ARG A 1 98 ? 14.952 3.115 1.458 1.00 73.38 98 ARG A N 1
ATOM 748 C CA . ARG A 1 98 ? 16.020 3.040 0.445 1.00 73.38 98 ARG A CA 1
ATOM 749 C C . ARG A 1 98 ? 17.277 2.339 0.955 1.00 73.38 98 ARG A C 1
ATOM 751 O O . ARG A 1 98 ? 17.810 1.514 0.227 1.00 73.38 98 ARG A O 1
ATOM 758 N N . VAL A 1 99 ? 17.680 2.570 2.208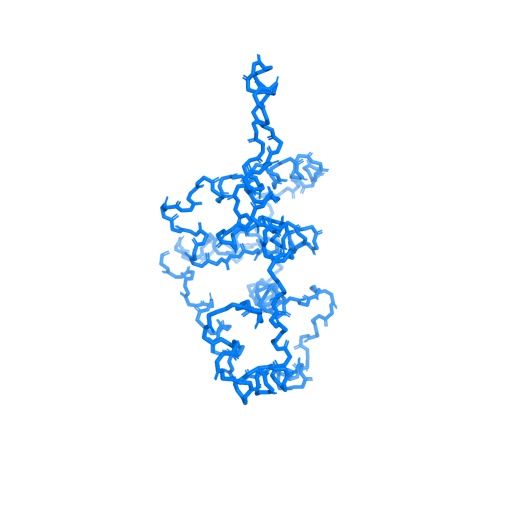 1.00 67.94 99 VAL A N 1
ATOM 759 C CA . VAL A 1 99 ? 18.860 1.910 2.811 1.00 67.94 99 VAL A CA 1
ATOM 760 C C . VAL A 1 99 ? 18.767 0.381 2.699 1.00 67.94 99 VAL A C 1
ATOM 762 O O . VAL A 1 99 ? 19.706 -0.269 2.257 1.00 67.94 99 VAL A O 1
ATOM 765 N N . LYS A 1 100 ? 17.592 -0.195 2.980 1.00 60.34 100 LYS A N 1
ATOM 766 C CA . LYS A 1 100 ? 17.354 -1.644 2.847 1.00 60.34 100 LYS A CA 1
ATOM 767 C C . LYS A 1 100 ? 17.308 -2.148 1.399 1.00 60.34 100 LYS A C 1
ATOM 769 O O . LYS A 1 100 ? 17.480 -3.343 1.160 1.00 60.34 100 LYS A O 1
ATOM 774 N N . LYS A 1 101 ? 17.011 -1.280 0.426 1.00 61.88 101 LYS A N 1
ATOM 775 C CA . LYS A 1 101 ? 17.056 -1.636 -1.001 1.00 61.88 101 LYS A CA 1
ATOM 776 C C . LYS A 1 101 ? 18.504 -1.757 -1.468 1.00 61.88 101 LYS A C 1
ATOM 778 O O . LYS A 1 101 ? 18.810 -2.704 -2.185 1.00 61.88 101 LYS A O 1
ATOM 783 N N . ASP A 1 102 ? 19.364 -0.842 -1.031 1.00 58.50 102 ASP A N 1
ATOM 784 C CA . ASP A 1 102 ? 20.779 -0.829 -1.403 1.00 58.50 102 ASP A CA 1
ATOM 785 C C . ASP A 1 102 ? 21.525 -2.032 -0.796 1.00 58.50 102 ASP A C 1
ATOM 787 O O . ASP A 1 102 ? 22.262 -2.702 -1.511 1.00 58.50 102 ASP A O 1
ATOM 791 N N . GLU A 1 103 ? 21.207 -2.429 0.445 1.00 58.03 103 GLU A N 1
ATOM 792 C CA . GLU A 1 103 ? 21.715 -3.677 1.056 1.00 58.03 103 GLU A CA 1
ATOM 793 C C . GLU A 1 103 ? 21.397 -4.931 0.214 1.00 58.03 103 GLU A C 1
ATOM 795 O O . GLU A 1 103 ? 22.218 -5.837 0.100 1.00 58.03 103 GLU A O 1
ATOM 800 N N . LYS A 1 104 ? 20.217 -4.989 -0.421 1.00 53.75 104 LYS A N 1
ATOM 801 C CA . LYS A 1 104 ? 19.841 -6.097 -1.322 1.00 53.75 104 LYS A CA 1
ATOM 802 C C . LYS A 1 104 ? 20.431 -5.969 -2.724 1.00 53.75 104 LYS A C 1
ATOM 804 O O . LYS A 1 104 ? 20.604 -6.980 -3.402 1.00 53.75 104 LYS A O 1
ATOM 809 N N . ALA A 1 105 ? 20.700 -4.748 -3.180 1.00 53.09 105 ALA A N 1
ATOM 810 C CA . ALA A 1 105 ? 21.350 -4.513 -4.463 1.00 53.09 105 ALA A CA 1
ATOM 811 C C . ALA A 1 105 ? 22.808 -4.997 -4.433 1.00 53.09 105 ALA A C 1
ATOM 813 O O . ALA A 1 105 ? 23.269 -5.571 -5.416 1.00 53.09 105 ALA A O 1
ATOM 814 N N . GLU A 1 106 ? 23.490 -4.871 -3.289 1.00 46.78 106 GLU A N 1
ATOM 815 C CA . GLU A 1 106 ? 24.851 -5.390 -3.093 1.00 46.78 106 GLU A CA 1
ATOM 816 C C . GLU A 1 106 ? 24.934 -6.930 -3.166 1.00 46.78 106 GLU A C 1
ATOM 818 O O . GLU A 1 106 ? 25.958 -7.467 -3.584 1.00 46.78 106 GLU A O 1
ATOM 823 N N . GLU A 1 107 ? 23.854 -7.664 -2.866 1.00 46.84 107 GLU A N 1
ATOM 824 C CA . GLU A 1 107 ? 23.788 -9.124 -3.070 1.00 46.84 107 GLU A CA 1
ATOM 825 C C . GLU A 1 107 ? 23.464 -9.527 -4.526 1.00 46.84 107 GLU A C 1
ATOM 827 O O . GLU A 1 107 ? 23.724 -10.663 -4.930 1.00 46.84 107 GLU A O 1
ATOM 832 N N . GLN A 1 108 ? 22.910 -8.613 -5.334 1.00 41.94 108 GLN A N 1
ATOM 833 C CA . GLN A 1 108 ? 22.521 -8.848 -6.734 1.00 41.94 108 GLN A C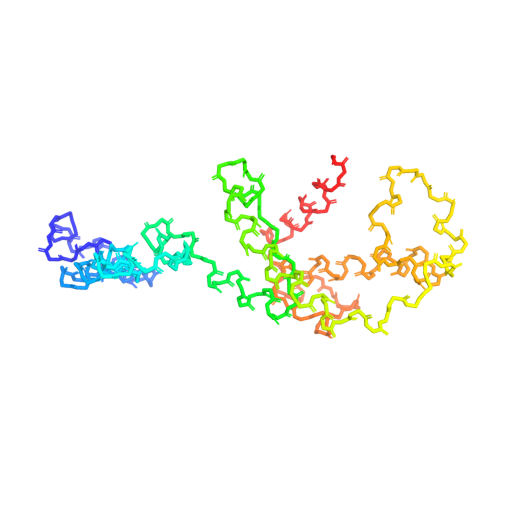A 1
ATOM 834 C C . GLN A 1 108 ? 23.477 -8.237 -7.774 1.00 41.94 108 GLN A C 1
ATOM 836 O O . GLN A 1 108 ? 23.291 -8.478 -8.971 1.00 41.94 108 GLN A O 1
ATOM 841 N N . ASP A 1 109 ? 24.532 -7.524 -7.366 1.00 34.94 109 ASP A N 1
ATOM 842 C CA . ASP A 1 109 ? 25.505 -6.882 -8.272 1.00 34.94 109 ASP A CA 1
ATOM 843 C C . ASP A 1 109 ? 26.518 -7.862 -8.911 1.00 34.94 109 ASP A C 1
ATOM 845 O O . ASP A 1 109 ? 27.665 -7.541 -9.203 1.00 34.94 109 ASP A O 1
ATOM 849 N N . GLY A 1 110 ? 26.084 -9.099 -9.162 1.00 34.78 110 GLY A N 1
ATOM 850 C CA . GLY A 1 110 ? 26.794 -10.061 -10.005 1.00 34.78 110 GLY A CA 1
ATOM 851 C C . GLY A 1 110 ? 26.423 -9.978 -11.490 1.00 34.78 110 GLY A C 1
ATOM 852 O O . GLY A 1 110 ? 26.984 -10.727 -12.288 1.00 34.78 110 GLY A O 1
ATOM 853 N N . ASN A 1 111 ? 25.472 -9.118 -11.881 1.00 38.72 111 ASN A N 1
ATOM 854 C CA . ASN A 1 111 ? 24.972 -9.050 -13.260 1.00 38.72 111 ASN A CA 1
ATOM 855 C C . ASN A 1 111 ? 24.902 -7.629 -13.844 1.00 38.72 111 ASN A C 1
ATOM 857 O O . ASN A 1 111 ? 24.120 -7.368 -14.758 1.00 38.72 111 ASN A O 1
ATOM 861 N N . SER A 1 112 ? 25.770 -6.719 -13.401 1.00 37.22 112 SER A N 1
ATOM 862 C CA . SER A 1 112 ? 26.104 -5.472 -14.107 1.00 37.22 112 SER A CA 1
ATOM 863 C C . SER A 1 112 ? 26.923 -5.761 -15.386 1.00 37.22 112 SER A C 1
ATOM 865 O O . SER A 1 112 ? 27.962 -5.174 -15.676 1.00 37.22 112 SER A O 1
ATOM 867 N N . GLY A 1 113 ? 26.436 -6.711 -16.188 1.00 37.31 113 GLY A N 1
ATOM 868 C CA . GLY A 1 113 ? 26.916 -7.028 -17.518 1.00 37.31 113 GLY A CA 1
ATOM 869 C C . GLY A 1 113 ? 26.260 -6.122 -18.554 1.00 37.31 113 GLY A C 1
ATOM 870 O O . GLY A 1 113 ? 25.128 -6.348 -18.964 1.00 37.31 113 GLY A O 1
ATOM 871 N N . SER A 1 114 ? 27.044 -5.163 -19.042 1.00 42.88 114 SER A N 1
ATOM 872 C CA . SER A 1 114 ? 26.876 -4.479 -20.330 1.00 42.88 114 SER A CA 1
ATOM 873 C C . SER A 1 114 ? 25.813 -3.373 -20.416 1.00 42.88 114 SER A C 1
ATOM 875 O O . SER A 1 114 ? 24.805 -3.479 -21.111 1.00 42.88 114 SER A O 1
ATOM 877 N N . LEU A 1 115 ? 26.150 -2.205 -19.859 1.00 45.62 115 LEU A N 1
ATOM 878 C CA . LEU A 1 115 ? 25.607 -0.915 -20.318 1.00 45.62 115 LEU A CA 1
ATOM 879 C C . LEU A 1 115 ? 26.100 -0.537 -21.742 1.00 45.62 115 LEU A C 1
ATOM 881 O O . LEU A 1 115 ? 25.698 0.478 -22.305 1.00 45.62 115 LEU A O 1
ATOM 885 N N . GLU A 1 116 ? 26.984 -1.345 -22.334 1.00 46.38 116 GLU A N 1
ATOM 886 C CA . GLU A 1 116 ? 27.616 -1.110 -23.638 1.00 46.38 116 GLU A CA 1
ATOM 887 C C . GLU A 1 116 ? 26.833 -1.733 -24.810 1.00 46.38 116 GLU A C 1
ATOM 889 O O . GLU A 1 116 ? 27.035 -1.344 -25.961 1.00 46.38 116 GLU A O 1
ATOM 894 N N . ALA A 1 117 ? 25.880 -2.629 -24.528 1.00 47.25 117 ALA A N 1
ATOM 895 C CA . ALA A 1 117 ? 25.004 -3.267 -25.512 1.00 47.25 117 ALA A CA 1
ATOM 896 C C . ALA A 1 117 ? 23.592 -2.651 -25.557 1.00 47.25 117 ALA A C 1
ATOM 898 O O . ALA A 1 117 ? 22.621 -3.345 -25.854 1.00 47.25 117 ALA A 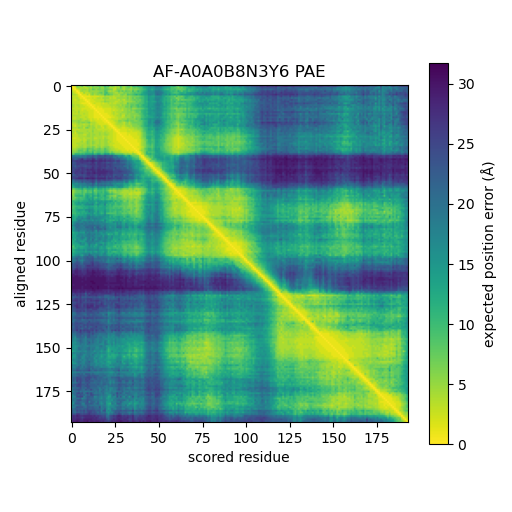O 1
ATOM 899 N N . GLY A 1 118 ? 23.453 -1.352 -25.263 1.00 56.06 118 GLY A N 1
ATOM 900 C CA . GLY A 1 118 ? 22.186 -0.648 -25.467 1.00 56.06 118 GLY A CA 1
ATOM 901 C C . GLY A 1 118 ? 21.742 -0.795 -26.923 1.00 56.06 118 GLY A C 1
ATOM 902 O O . GLY A 1 118 ? 22.473 -0.403 -27.840 1.00 56.06 118 GLY A O 1
ATOM 903 N N . ALA A 1 119 ? 20.575 -1.404 -27.133 1.00 62.59 119 ALA A N 1
ATOM 904 C CA . ALA A 1 119 ? 20.029 -1.648 -28.461 1.00 62.59 119 ALA A CA 1
ATOM 905 C C . ALA A 1 119 ? 19.958 -0.335 -29.266 1.00 62.59 119 ALA A C 1
ATOM 907 O O . ALA A 1 119 ? 19.757 0.738 -28.698 1.00 62.59 119 ALA A O 1
ATOM 908 N N . LEU A 1 120 ? 20.150 -0.397 -30.591 1.00 68.88 120 LEU A N 1
ATOM 909 C CA . LEU A 1 120 ? 20.301 0.795 -31.449 1.00 68.88 120 LEU A CA 1
ATOM 910 C C . LEU A 1 120 ? 19.165 1.815 -31.271 1.00 68.88 120 LEU A C 1
ATOM 912 O O . LEU A 1 120 ? 19.417 3.016 -31.288 1.00 68.88 120 LEU A O 1
ATOM 916 N N . TRP A 1 121 ? 17.953 1.332 -30.993 1.00 79.38 121 TRP A N 1
ATOM 917 C CA . TRP A 1 121 ? 16.787 2.167 -30.723 1.00 79.38 121 TRP A CA 1
ATOM 918 C C . TRP A 1 121 ? 16.932 3.051 -29.476 1.00 79.38 121 TRP A C 1
ATOM 920 O O . TRP A 1 121 ? 16.405 4.158 -29.458 1.00 79.38 121 TRP A O 1
ATOM 930 N N . PHE A 1 122 ? 17.663 2.605 -28.447 1.00 74.56 122 PHE A N 1
ATOM 931 C CA . PHE A 1 122 ? 17.842 3.347 -27.195 1.00 74.56 122 PHE A CA 1
ATOM 932 C C . PHE A 1 122 ? 18.623 4.652 -27.412 1.00 74.56 122 PHE A C 1
ATOM 934 O O . PHE A 1 122 ? 18.361 5.660 -26.760 1.00 74.56 122 PHE A O 1
ATOM 941 N N . LYS A 1 123 ? 19.551 4.656 -28.378 1.00 75.62 123 LYS A N 1
ATOM 942 C CA . LYS A 1 123 ? 20.363 5.829 -28.745 1.00 75.62 123 LYS A CA 1
ATOM 943 C C . LYS A 1 123 ? 19.592 6.857 -29.576 1.00 75.62 123 LYS A C 1
ATOM 945 O O . LYS A 1 123 ? 20.016 8.004 -29.654 1.00 75.62 123 LYS A O 1
ATOM 950 N N . GLU A 1 124 ? 18.484 6.450 -30.190 1.00 77.56 124 GLU A N 1
ATOM 951 C CA . GLU A 1 124 ? 17.644 7.302 -31.040 1.00 77.56 124 GLU A CA 1
ATOM 952 C C . GLU A 1 124 ? 16.534 8.023 -30.253 1.00 77.56 124 GLU A C 1
ATOM 954 O O . GLU A 1 124 ? 15.797 8.833 -30.818 1.00 77.56 124 GLU A O 1
ATOM 959 N N . LEU A 1 125 ? 16.407 7.766 -28.945 1.00 75.56 125 LEU A N 1
ATOM 960 C CA . LEU A 1 125 ? 15.387 8.397 -28.110 1.00 75.56 125 LEU A CA 1
ATOM 961 C C . LEU A 1 125 ? 15.724 9.848 -27.737 1.00 75.56 125 LEU A C 1
ATOM 963 O O . LEU A 1 125 ? 16.876 10.172 -27.438 1.00 75.56 125 LEU A O 1
ATOM 967 N N . PRO A 1 126 ? 14.703 10.721 -27.645 1.00 80.12 126 PRO A N 1
ATOM 968 C CA . PRO A 1 126 ? 14.845 12.036 -27.041 1.00 80.12 126 PRO A CA 1
ATOM 969 C C . PRO A 1 126 ? 15.427 11.956 -25.619 1.00 80.12 126 PRO A C 1
ATOM 971 O O . PRO A 1 126 ? 15.067 11.054 -24.850 1.00 80.12 126 PRO A O 1
ATOM 974 N N . PRO A 1 127 ? 16.256 12.937 -25.213 1.00 70.69 127 PRO A N 1
ATOM 975 C CA . PRO A 1 127 ? 16.924 12.921 -23.912 1.00 70.69 127 PRO A CA 1
ATOM 976 C C . PRO A 1 127 ? 15.941 12.916 -22.731 1.00 70.69 127 PRO A C 1
ATOM 978 O O . PRO A 1 127 ? 16.260 12.367 -21.683 1.00 70.69 127 PRO A O 1
ATOM 981 N N . GLY A 1 128 ? 14.728 13.458 -22.905 1.00 72.94 128 GLY A N 1
ATOM 982 C CA . GLY A 1 128 ? 13.683 13.431 -21.874 1.00 72.94 128 GLY A CA 1
ATOM 983 C C . GLY A 1 128 ? 13.071 12.047 -21.623 1.00 72.94 128 GLY A C 1
ATOM 984 O O . GLY A 1 128 ? 12.570 11.791 -20.537 1.00 72.94 128 GLY A O 1
ATOM 985 N N . THR A 1 129 ? 13.132 11.130 -22.593 1.00 72.50 129 THR A N 1
ATOM 986 C CA . THR A 1 129 ? 12.534 9.783 -22.492 1.00 72.50 129 THR A CA 1
ATOM 987 C C . THR A 1 129 ? 13.552 8.682 -22.213 1.00 72.50 129 THR A C 1
ATOM 989 O O . THR A 1 129 ? 13.182 7.610 -21.740 1.00 72.50 129 THR A O 1
ATOM 992 N N . ALA A 1 130 ? 14.838 8.947 -22.459 1.00 71.94 130 ALA A N 1
ATOM 993 C CA . ALA A 1 130 ? 15.939 8.042 -22.141 1.00 71.94 130 ALA A CA 1
ATOM 994 C C . ALA A 1 130 ? 15.926 7.503 -20.689 1.00 71.94 130 ALA A C 1
ATOM 996 O O . ALA A 1 130 ? 16.059 6.286 -20.538 1.00 71.94 130 ALA A O 1
ATOM 997 N N . PRO A 1 131 ? 15.694 8.318 -19.629 1.00 76.56 131 PRO A N 1
ATOM 998 C CA . PRO A 1 131 ? 15.703 7.809 -18.253 1.00 76.56 131 PRO A CA 1
ATOM 999 C C . PRO A 1 131 ? 14.571 6.808 -17.959 1.00 76.56 131 PRO A C 1
ATOM 1001 O O . PRO A 1 131 ? 14.702 5.960 -17.074 1.00 76.56 131 PRO A O 1
ATOM 1004 N N . ILE A 1 132 ? 13.471 6.859 -18.715 1.00 75.50 132 ILE A N 1
ATOM 1005 C CA . ILE A 1 132 ? 12.316 5.971 -18.526 1.00 75.50 132 ILE A CA 1
ATOM 1006 C C . ILE A 1 132 ? 12.636 4.549 -19.005 1.00 75.50 132 ILE A C 1
ATOM 1008 O O . ILE A 1 132 ? 12.210 3.571 -18.391 1.00 75.50 132 ILE A O 1
ATOM 1012 N N . PHE A 1 133 ? 13.417 4.432 -20.081 1.00 77.38 133 PHE A N 1
ATOM 1013 C CA . PHE A 1 133 ? 13.744 3.155 -20.717 1.00 77.38 133 PHE A CA 1
ATOM 1014 C C . PHE A 1 133 ? 15.070 2.548 -20.249 1.00 77.38 133 PHE A C 1
ATOM 1016 O O . PHE A 1 133 ? 15.348 1.401 -20.582 1.00 77.38 133 PHE A O 1
ATOM 1023 N N . THR A 1 134 ? 15.868 3.268 -19.452 1.00 75.75 134 THR A N 1
ATOM 1024 C CA . THR A 1 134 ? 17.133 2.775 -18.876 1.00 75.75 134 THR A CA 1
ATOM 1025 C C . THR A 1 134 ? 17.064 1.366 -18.269 1.00 75.75 134 THR A C 1
ATOM 1027 O O . THR A 1 134 ? 17.951 0.573 -18.577 1.00 75.75 134 THR A O 1
ATOM 1030 N N . PRO A 1 135 ? 16.043 0.999 -17.459 1.00 74.94 135 PRO A N 1
ATOM 1031 C CA . PRO A 1 135 ? 15.973 -0.348 -16.885 1.00 74.94 135 PRO A CA 1
ATOM 1032 C C . PRO A 1 135 ? 15.686 -1.453 -17.917 1.00 74.94 135 PRO A C 1
ATOM 1034 O O . PRO A 1 135 ? 15.981 -2.610 -17.647 1.00 74.94 135 PRO A O 1
ATOM 1037 N N . GLU A 1 136 ? 15.147 -1.116 -19.093 1.00 77.19 136 GLU A N 1
ATOM 1038 C CA . GLU A 1 136 ? 14.770 -2.062 -20.158 1.00 77.19 136 GLU A CA 1
ATOM 1039 C C . GLU A 1 136 ? 15.606 -1.857 -21.440 1.00 77.19 136 GLU A C 1
ATOM 1041 O O . GLU A 1 136 ? 15.241 -2.319 -22.523 1.00 77.19 136 GLU A O 1
ATOM 1046 N N . ALA A 1 137 ? 16.759 -1.182 -21.339 1.00 68.25 137 ALA A N 1
ATOM 1047 C CA . ALA A 1 137 ? 17.622 -0.835 -22.476 1.00 68.25 137 ALA A CA 1
ATOM 1048 C C . ALA A 1 137 ? 18.219 -2.058 -23.212 1.00 68.25 137 ALA A C 1
ATOM 1050 O O . ALA A 1 137 ? 18.748 -1.929 -24.318 1.00 68.25 137 ALA A O 1
ATOM 1051 N N . SER A 1 138 ? 18.119 -3.244 -22.602 1.00 73.38 138 SER A N 1
ATOM 1052 C CA . SER A 1 138 ? 18.534 -4.533 -23.166 1.00 73.38 138 SER A CA 1
ATOM 1053 C C . SER A 1 138 ? 17.503 -5.133 -24.140 1.00 73.38 138 SER A C 1
ATOM 1055 O O . SER A 1 138 ? 17.820 -6.071 -24.873 1.00 73.38 138 SER A O 1
ATOM 1057 N N . ALA A 1 139 ? 16.270 -4.612 -24.188 1.00 74.69 139 ALA A N 1
ATOM 1058 C CA . ALA A 1 139 ? 15.234 -5.158 -25.060 1.00 74.69 139 ALA A CA 1
ATOM 1059 C C . ALA A 1 139 ? 15.584 -4.983 -26.558 1.00 74.69 139 ALA A C 1
ATOM 1061 O O . ALA A 1 139 ? 16.096 -3.936 -26.963 1.00 74.69 139 ALA A O 1
ATOM 1062 N N . PRO A 1 140 ? 15.276 -5.970 -27.419 1.00 76.38 140 PRO A N 1
ATOM 1063 C CA . PRO A 1 140 ? 15.617 -5.940 -28.843 1.00 76.38 140 PRO A CA 1
ATOM 1064 C C . PRO A 1 140 ? 14.871 -4.857 -29.638 1.00 76.38 140 PRO A C 1
ATOM 1066 O O . PRO A 1 140 ? 15.377 -4.387 -30.657 1.00 76.38 140 PRO A O 1
ATOM 1069 N N . MET A 1 141 ? 13.683 -4.442 -29.188 1.00 81.06 141 MET A N 1
ATOM 1070 C CA . MET A 1 141 ? 12.849 -3.441 -29.855 1.00 81.06 141 MET A CA 1
ATOM 1071 C C . MET A 1 141 ? 12.208 -2.496 -28.834 1.00 81.06 141 MET A C 1
ATOM 1073 O O . MET A 1 141 ? 11.856 -2.923 -27.736 1.00 81.06 141 MET A O 1
ATOM 1077 N N . VAL A 1 142 ? 11.965 -1.242 -29.236 1.00 81.44 142 VAL A N 1
ATOM 1078 C CA . VAL A 1 142 ? 11.238 -0.238 -28.431 1.00 81.44 142 VAL A CA 1
ATOM 1079 C C . VAL A 1 142 ? 9.894 -0.773 -27.935 1.00 81.44 142 VAL A C 1
ATOM 1081 O O . VAL A 1 142 ? 9.525 -0.553 -26.789 1.00 81.44 142 VAL A O 1
ATOM 1084 N N . LEU A 1 143 ? 9.159 -1.485 -28.797 1.00 82.50 143 LEU A N 1
ATOM 1085 C CA . LEU A 1 143 ? 7.839 -2.017 -28.465 1.00 82.50 143 LEU A CA 1
ATOM 1086 C C . LEU A 1 143 ? 7.916 -3.087 -27.367 1.00 82.50 143 LEU A C 1
ATOM 1088 O O . LEU A 1 143 ? 7.079 -3.087 -26.473 1.00 82.50 143 LEU A O 1
ATOM 1092 N N . ASP A 1 144 ? 8.942 -3.942 -27.392 1.00 83.00 144 ASP A N 1
ATOM 1093 C CA . ASP A 1 144 ? 9.190 -4.927 -26.329 1.00 83.00 144 ASP A CA 1
ATOM 1094 C C . ASP A 1 144 ? 9.583 -4.220 -25.018 1.00 83.00 144 ASP A C 1
ATOM 1096 O O . ASP A 1 144 ? 9.039 -4.520 -23.959 1.00 83.00 144 ASP A O 1
ATOM 1100 N N . ALA A 1 145 ? 10.423 -3.181 -25.087 1.00 83.25 145 ALA A N 1
ATOM 1101 C CA . ALA A 1 145 ? 10.751 -2.358 -23.918 1.00 83.25 145 ALA A CA 1
ATOM 1102 C C . ALA A 1 145 ? 9.511 -1.676 -23.312 1.00 83.25 145 ALA A C 1
ATOM 1104 O O . ALA A 1 145 ? 9.339 -1.654 -22.094 1.00 83.25 145 ALA A O 1
ATOM 1105 N N . MET A 1 146 ? 8.626 -1.139 -24.160 1.00 84.06 146 MET A N 1
ATOM 1106 C CA . MET A 1 146 ? 7.353 -0.558 -23.735 1.00 84.06 146 MET A CA 1
ATOM 1107 C C . MET A 1 146 ? 6.453 -1.604 -23.083 1.00 84.06 146 MET A C 1
ATOM 1109 O O . MET A 1 146 ? 5.931 -1.343 -22.005 1.00 84.06 146 MET A O 1
ATOM 1113 N N . LEU A 1 147 ? 6.304 -2.789 -23.684 1.00 85.06 147 LEU A N 1
ATOM 1114 C CA . LEU A 1 147 ? 5.492 -3.867 -23.119 1.00 85.06 147 LEU A CA 1
ATOM 1115 C C . LEU A 1 147 ? 6.011 -4.311 -21.751 1.00 85.06 147 LEU A C 1
ATOM 1117 O O . LEU A 1 147 ? 5.223 -4.386 -20.812 1.00 85.06 147 LEU A O 1
ATOM 1121 N N . ARG A 1 148 ? 7.321 -4.525 -21.595 1.00 85.00 148 ARG A N 1
ATOM 1122 C CA . ARG A 1 148 ? 7.929 -4.890 -20.304 1.00 85.00 148 ARG A CA 1
ATOM 1123 C C . ARG A 1 148 ? 7.722 -3.814 -19.246 1.00 85.00 148 ARG A C 1
ATOM 1125 O O . ARG A 1 148 ? 7.329 -4.126 -18.121 1.00 85.00 148 ARG A O 1
ATOM 1132 N N . LEU A 1 149 ? 7.902 -2.545 -19.616 1.00 83.69 149 LEU A N 1
ATOM 1133 C CA . LEU A 1 149 ? 7.661 -1.418 -18.719 1.00 83.69 149 LEU A CA 1
ATOM 1134 C C . LEU A 1 149 ? 6.185 -1.348 -18.303 1.00 83.69 149 LEU A C 1
ATOM 1136 O O . LEU A 1 149 ? 5.883 -1.253 -17.114 1.00 83.69 149 LEU A O 1
ATOM 1140 N N . THR A 1 150 ? 5.261 -1.441 -19.259 1.00 83.94 150 THR A N 1
ATOM 1141 C CA . THR A 1 150 ? 3.814 -1.445 -19.015 1.00 83.94 150 THR A CA 1
ATOM 1142 C C . THR A 1 150 ? 3.403 -2.629 -18.145 1.00 83.94 150 THR A C 1
ATOM 1144 O O . THR A 1 150 ? 2.650 -2.440 -17.193 1.00 83.94 150 THR A O 1
ATOM 1147 N N . LYS A 1 151 ? 3.942 -3.825 -18.400 1.00 85.62 151 LYS A N 1
ATOM 1148 C CA . LYS A 1 151 ? 3.703 -5.042 -17.615 1.00 85.62 151 LYS A CA 1
ATOM 1149 C C . LYS A 1 151 ? 4.193 -4.894 -16.179 1.00 85.62 151 LYS A C 1
ATOM 1151 O O . LYS A 1 151 ? 3.454 -5.208 -15.250 1.00 85.62 151 LYS A O 1
ATOM 1156 N N . LYS A 1 152 ? 5.398 -4.350 -15.984 1.00 84.25 152 LYS A N 1
ATOM 1157 C CA . LYS A 1 152 ? 5.963 -4.060 -14.659 1.00 84.25 152 LYS A CA 1
ATOM 1158 C C . LYS A 1 152 ? 5.125 -3.043 -13.892 1.00 84.25 152 LYS A C 1
ATOM 1160 O O . LYS A 1 152 ? 4.843 -3.238 -12.714 1.00 84.25 152 LYS A O 1
ATOM 1165 N N . ARG A 1 153 ? 4.689 -1.970 -14.557 1.00 81.06 153 ARG A N 1
ATOM 1166 C CA . ARG A 1 153 ? 3.810 -0.960 -13.949 1.00 81.06 153 ARG A CA 1
ATOM 1167 C C . ARG A 1 153 ? 2.459 -1.553 -13.582 1.00 81.06 153 ARG A C 1
ATOM 1169 O O . ARG A 1 153 ? 2.023 -1.373 -12.455 1.00 81.06 153 ARG A O 1
ATOM 1176 N N . PHE A 1 154 ? 1.854 -2.312 -14.490 1.00 82.44 154 PHE A N 1
ATOM 1177 C CA . PHE A 1 154 ? 0.587 -2.983 -14.245 1.00 82.44 154 PHE A CA 1
ATOM 1178 C C . PHE A 1 154 ? 0.697 -3.933 -13.050 1.00 82.44 154 PHE A C 1
ATOM 1180 O O . 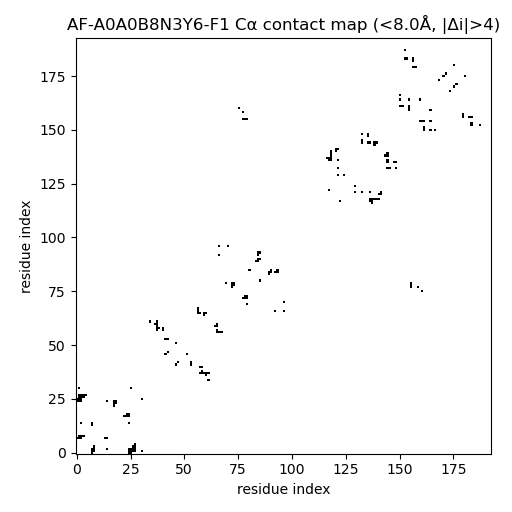PHE A 1 154 ? -0.047 -3.768 -12.092 1.00 82.44 154 PHE A O 1
ATOM 1187 N N . SER A 1 155 ? 1.691 -4.827 -13.053 1.00 83.38 155 SER A N 1
ATOM 1188 C CA . SER A 1 155 ? 2.029 -5.742 -11.952 1.00 83.38 155 SER A CA 1
ATOM 1189 C C . SER A 1 155 ? 2.147 -5.024 -10.603 1.00 83.38 155 SER A C 1
ATOM 1191 O O . SER A 1 155 ? 1.519 -5.450 -9.634 1.00 83.38 155 SER A O 1
ATOM 1193 N N . ASN A 1 156 ? 2.869 -3.898 -10.552 1.00 81.62 156 ASN A N 1
ATOM 1194 C CA . ASN A 1 156 ? 2.986 -3.078 -9.344 1.00 81.62 156 ASN A CA 1
ATOM 1195 C C . ASN A 1 156 ? 1.650 -2.442 -8.923 1.00 81.62 156 ASN A C 1
ATOM 1197 O O . ASN A 1 156 ? 1.354 -2.403 -7.734 1.00 81.62 156 ASN A O 1
ATOM 1201 N N . THR A 1 157 ? 0.834 -1.954 -9.862 1.00 78.19 157 THR A N 1
ATOM 1202 C CA . THR A 1 157 ? -0.457 -1.316 -9.550 1.00 78.19 157 THR A CA 1
ATOM 1203 C C . THR A 1 157 ? -1.474 -2.306 -8.983 1.00 78.19 157 THR A C 1
ATOM 1205 O O . THR A 1 157 ? -2.193 -1.967 -8.047 1.00 78.19 157 THR A O 1
ATOM 1208 N N . ILE A 1 158 ? -1.540 -3.524 -9.525 1.00 80.06 158 ILE A N 1
ATOM 1209 C CA . ILE A 1 158 ? -2.497 -4.549 -9.072 1.00 80.06 158 ILE A CA 1
ATOM 1210 C C . ILE A 1 158 ? -1.920 -5.494 -8.006 1.00 80.06 158 ILE A C 1
ATOM 1212 O O . ILE A 1 158 ? -2.611 -6.412 -7.574 1.00 80.06 158 ILE A O 1
ATOM 1216 N N . LEU A 1 159 ? -0.661 -5.288 -7.596 1.00 79.38 159 LEU A N 1
ATOM 1217 C CA . LEU A 1 159 ? 0.080 -6.139 -6.654 1.00 79.38 159 LEU A CA 1
ATOM 1218 C C . LEU A 1 159 ? 0.069 -7.630 -7.040 1.00 79.38 159 LEU A C 1
ATOM 1220 O O . LEU A 1 159 ? 0.009 -8.518 -6.188 1.00 79.38 159 LEU A O 1
ATOM 1224 N N . MET A 1 160 ? 0.142 -7.910 -8.342 1.00 81.12 160 MET A N 1
ATOM 1225 C CA . MET A 1 160 ? 0.223 -9.263 -8.890 1.00 81.12 160 MET A CA 1
ATOM 1226 C C . MET A 1 160 ? 1.643 -9.528 -9.376 1.00 81.12 160 MET A C 1
ATOM 1228 O O . MET A 1 160 ? 2.250 -8.653 -9.984 1.00 81.12 160 MET A O 1
ATOM 1232 N N . GLN A 1 161 ? 2.183 -10.722 -9.126 1.00 79.00 161 GLN A N 1
ATOM 1233 C CA . GLN A 1 161 ? 3.539 -11.076 -9.560 1.00 79.00 161 GLN A CA 1
ATOM 1234 C C . GLN A 1 161 ? 3.708 -10.895 -11.073 1.00 79.00 161 GLN A C 1
ATOM 1236 O O . GLN A 1 161 ? 2.790 -11.188 -11.838 1.00 79.00 161 GLN A O 1
ATOM 1241 N N . LEU A 1 162 ? 4.890 -10.440 -11.498 1.00 78.06 162 LEU A N 1
ATOM 1242 C CA . LEU A 1 162 ? 5.162 -10.114 -12.900 1.00 78.06 162 LEU A CA 1
ATOM 1243 C C . LEU A 1 162 ? 4.890 -11.299 -13.842 1.00 78.06 162 LEU A C 1
ATOM 1245 O O . LEU A 1 162 ? 4.329 -11.109 -14.918 1.00 78.06 162 LEU A O 1
ATOM 1249 N N . ASP A 1 163 ? 5.214 -12.515 -13.403 1.00 77.94 163 ASP A N 1
ATOM 1250 C CA . ASP A 1 163 ? 5.032 -13.749 -14.178 1.00 77.94 163 ASP A CA 1
ATOM 1251 C C . ASP A 1 163 ? 3.564 -14.169 -14.318 1.00 77.94 163 ASP A C 1
ATOM 1253 O O . ASP A 1 163 ? 3.205 -14.882 -15.251 1.00 77.94 163 ASP A O 1
ATOM 1257 N N . ALA A 1 164 ? 2.701 -13.714 -13.409 1.00 78.38 164 ALA A N 1
ATOM 1258 C CA . ALA A 1 164 ? 1.273 -14.004 -13.444 1.00 78.38 164 ALA A CA 1
ATOM 1259 C C . ALA A 1 164 ? 0.497 -13.044 -14.364 1.00 78.38 164 ALA A C 1
ATOM 1261 O O . ALA A 1 164 ? -0.688 -13.264 -14.617 1.00 78.38 164 ALA A O 1
ATOM 1262 N N . VAL A 1 165 ? 1.134 -11.975 -14.861 1.00 78.88 165 VAL A N 1
ATOM 1263 C CA . VAL A 1 165 ? 0.512 -11.037 -15.802 1.00 78.88 165 VAL A CA 1
ATOM 1264 C C . VAL A 1 165 ? 0.582 -11.613 -17.216 1.00 78.88 165 VAL A C 1
ATOM 1266 O O . VAL A 1 165 ? 1.647 -11.639 -17.835 1.00 78.88 165 VAL A O 1
ATOM 1269 N N . ASP A 1 166 ? -0.571 -12.036 -17.734 1.00 79.75 166 ASP A N 1
ATOM 1270 C CA . ASP A 1 166 ? -0.729 -12.422 -19.136 1.00 79.75 166 ASP A CA 1
ATOM 1271 C C . ASP A 1 166 ? -0.960 -11.180 -20.015 1.00 79.75 166 ASP A C 1
ATOM 1273 O O . ASP A 1 166 ? -1.862 -10.377 -19.771 1.00 79.75 166 ASP A O 1
ATOM 1277 N N . GLU A 1 167 ? -0.130 -11.028 -21.044 1.00 79.12 167 GLU A N 1
ATOM 1278 C CA . GLU A 1 167 ? -0.148 -9.913 -21.998 1.00 79.12 167 GLU A CA 1
ATOM 1279 C C . GLU A 1 167 ? -1.278 -10.037 -23.030 1.00 79.12 167 GLU A C 1
ATOM 1281 O O . GLU A 1 167 ? -1.648 -9.055 -23.675 1.00 79.12 167 GLU A O 1
ATOM 1286 N N . HIS A 1 168 ? -1.836 -11.236 -23.197 1.00 79.31 168 HIS A N 1
ATOM 1287 C CA . HIS A 1 168 ? -2.853 -11.524 -24.207 1.00 79.31 168 HIS A CA 1
ATOM 1288 C C . HIS A 1 168 ? -4.283 -11.484 -23.659 1.00 79.31 168 HIS A C 1
ATOM 1290 O O . HIS A 1 168 ? -5.247 -11.572 -24.425 1.00 79.31 168 HIS A O 1
ATOM 1296 N N . VAL A 1 169 ? -4.435 -11.332 -22.344 1.00 80.56 169 VAL A N 1
ATOM 1297 C CA . VAL A 1 169 ? -5.733 -11.313 -21.669 1.00 80.56 169 VAL A CA 1
ATOM 1298 C C . VAL A 1 169 ? -6.280 -9.888 -21.605 1.00 80.56 169 VAL A C 1
ATOM 1300 O O . VAL A 1 169 ? -5.563 -8.915 -21.384 1.00 80.56 169 VAL A O 1
ATOM 1303 N N . SER A 1 170 ? -7.592 -9.751 -21.802 1.00 76.88 170 SER A N 1
ATOM 1304 C CA . SER A 1 170 ? -8.256 -8.452 -21.713 1.00 76.88 170 SER A CA 1
ATOM 1305 C C . SER A 1 170 ? -8.237 -7.924 -20.271 1.00 76.88 170 SER A C 1
ATOM 1307 O O . SER A 1 170 ? -8.495 -8.668 -19.326 1.00 76.88 170 SER A O 1
ATOM 1309 N N . LEU A 1 171 ? -8.000 -6.624 -20.089 1.00 70.31 171 LEU A N 1
ATOM 1310 C CA . LEU A 1 171 ? -7.946 -5.981 -18.764 1.00 70.31 171 LEU A CA 1
ATOM 1311 C C . LEU A 1 171 ? -9.198 -6.207 -17.880 1.00 70.31 171 LEU A C 1
ATOM 1313 O O . LEU A 1 171 ? -9.046 -6.392 -16.676 1.00 70.31 171 LEU A O 1
ATOM 1317 N N . PRO A 1 172 ? -10.437 -6.249 -18.412 1.00 75.00 172 PRO A N 1
ATOM 1318 C CA . PRO A 1 172 ? -11.612 -6.535 -17.588 1.00 75.00 172 PRO A CA 1
ATOM 1319 C C . PRO A 1 172 ? -11.649 -7.976 -17.060 1.00 75.00 172 PRO A C 1
ATOM 1321 O O . PRO A 1 172 ? -12.229 -8.226 -16.007 1.00 75.00 172 PRO A O 1
ATOM 1324 N N . SER A 1 173 ? -11.033 -8.935 -17.766 1.00 72.25 173 SER A N 1
ATOM 1325 C CA . SER A 1 173 ? -10.987 -10.338 -17.322 1.00 72.25 173 SER A CA 1
ATOM 1326 C C . SER A 1 173 ? -9.977 -10.596 -16.204 1.00 72.25 173 SER A C 1
ATOM 1328 O O . SER A 1 173 ? -10.092 -11.605 -15.517 1.00 72.25 173 SER A O 1
ATOM 1330 N N . THR A 1 174 ? -9.037 -9.678 -15.968 1.00 68.25 174 THR A N 1
ATOM 1331 C CA . THR A 1 174 ? -8.081 -9.726 -14.850 1.00 68.25 174 THR A CA 1
ATOM 1332 C C . THR A 1 174 ? -8.611 -9.072 -13.569 1.00 68.25 174 THR A C 1
ATOM 1334 O O . THR A 1 174 ? -7.867 -8.928 -12.605 1.00 68.25 174 THR A O 1
ATOM 1337 N N . GLY A 1 175 ? -9.899 -8.706 -13.519 1.00 68.75 175 GLY A N 1
ATOM 1338 C CA . GLY A 1 175 ? -10.520 -8.131 -12.320 1.00 68.75 175 GLY A CA 1
ATOM 1339 C C . GLY A 1 175 ? -10.190 -6.654 -12.091 1.00 68.75 175 GLY A C 1
ATOM 1340 O O . GLY A 1 175 ? -10.388 -6.150 -10.989 1.00 68.75 175 GLY A O 1
ATOM 1341 N N . VAL A 1 176 ? -9.701 -5.954 -13.119 1.00 77.19 176 VAL A N 1
ATOM 1342 C CA . VAL A 1 176 ? -9.447 -4.510 -13.065 1.00 77.19 176 VAL A CA 1
ATOM 1343 C C . VAL A 1 176 ? -10.785 -3.770 -13.076 1.00 77.19 176 VAL A C 1
ATOM 1345 O O . VAL A 1 176 ? -11.512 -3.795 -14.072 1.00 77.19 176 VAL A O 1
ATOM 1348 N N . ASP A 1 177 ? -11.114 -3.101 -11.973 1.00 80.44 177 ASP A N 1
ATOM 1349 C CA . ASP A 1 177 ? -12.279 -2.222 -11.900 1.00 80.44 177 ASP A CA 1
ATOM 1350 C C . ASP A 1 177 ? -11.972 -0.822 -12.474 1.00 80.44 177 ASP A C 1
ATOM 1352 O O . ASP A 1 177 ? -10.847 -0.489 -12.860 1.00 80.44 177 ASP A O 1
ATOM 1356 N N . SER A 1 178 ? -12.997 0.029 -12.568 1.00 81.00 178 SER A N 1
ATOM 1357 C CA . SER A 1 178 ? -12.823 1.394 -13.081 1.00 81.00 178 SER A CA 1
ATOM 1358 C C . SER A 1 178 ? -11.903 2.258 -12.211 1.00 81.00 178 SER A C 1
ATOM 1360 O O . SER A 1 178 ? -11.322 3.210 -12.728 1.00 81.00 178 SER A O 1
ATOM 1362 N N . MET A 1 179 ? -11.752 1.929 -10.924 1.00 81.00 179 MET A N 1
ATOM 1363 C CA . MET A 1 179 ? -10.871 2.640 -10.001 1.00 81.00 179 MET A CA 1
ATOM 1364 C C . MET A 1 179 ? -9.407 2.307 -10.308 1.00 81.00 179 MET A C 1
ATOM 1366 O O . MET A 1 179 ? -8.627 3.212 -10.593 1.00 81.00 179 MET A O 1
ATOM 1370 N N . PHE A 1 180 ? -9.046 1.025 -10.380 1.00 77.25 180 PHE A N 1
ATOM 1371 C CA . PHE A 1 180 ? -7.702 0.584 -10.759 1.00 77.25 180 PHE A CA 1
ATOM 1372 C C . PHE A 1 180 ? -7.322 1.026 -12.173 1.00 77.25 180 PHE A C 1
ATOM 1374 O O . PHE A 1 180 ? -6.182 1.420 -12.413 1.00 77.25 180 PHE A O 1
ATOM 1381 N N . ALA A 1 181 ? -8.270 1.017 -13.114 1.00 76.81 181 ALA A N 1
ATOM 1382 C CA . ALA A 1 181 ? -8.027 1.520 -14.463 1.00 76.81 181 ALA A CA 1
ATOM 1383 C C . ALA A 1 181 ? -7.715 3.029 -14.483 1.00 76.81 181 ALA A C 1
ATOM 1385 O O . ALA A 1 181 ? -6.902 3.475 -15.298 1.00 76.81 181 ALA A O 1
ATOM 1386 N N . ALA A 1 182 ? -8.349 3.817 -13.608 1.00 79.31 182 ALA A N 1
ATOM 1387 C CA . ALA A 1 182 ? -8.066 5.242 -13.465 1.00 79.31 182 ALA A CA 1
ATOM 1388 C C . ALA A 1 182 ? -6.692 5.474 -12.822 1.00 79.31 182 ALA A C 1
ATOM 1390 O O . ALA A 1 182 ? -5.896 6.235 -13.368 1.00 79.31 182 ALA A O 1
ATOM 1391 N N . GLU A 1 183 ? -6.372 4.758 -11.743 1.00 76.50 183 GLU A N 1
ATOM 1392 C CA . GLU A 1 183 ? -5.062 4.831 -11.082 1.00 76.50 183 GLU A CA 1
ATOM 1393 C C . GLU A 1 183 ? -3.919 4.423 -12.017 1.00 76.50 183 GLU A C 1
ATOM 1395 O O . GLU A 1 183 ? -2.909 5.116 -12.115 1.00 76.50 183 GLU A O 1
ATOM 1400 N N . PHE A 1 184 ? -4.095 3.354 -12.798 1.00 77.19 184 PHE A N 1
ATOM 1401 C CA . PHE A 1 184 ? -3.109 2.923 -13.788 1.00 77.19 184 PHE A CA 1
ATOM 1402 C C . PHE A 1 184 ? -2.842 3.997 -14.857 1.00 77.19 184 PHE A C 1
ATOM 1404 O O . PHE A 1 184 ? -1.694 4.224 -15.256 1.00 77.19 184 PHE A O 1
ATOM 1411 N N . ARG A 1 185 ? -3.890 4.706 -15.302 1.00 76.19 185 ARG A N 1
ATOM 1412 C CA . ARG A 1 185 ? -3.751 5.839 -16.232 1.00 76.19 185 ARG A CA 1
ATOM 1413 C C . ARG A 1 185 ? -3.010 7.009 -15.592 1.00 76.19 185 ARG A C 1
ATOM 1415 O O . ARG A 1 185 ? -2.110 7.550 -16.229 1.00 76.19 185 ARG A O 1
ATOM 1422 N N . THR A 1 186 ? -3.348 7.371 -14.357 1.00 75.75 186 THR A N 1
ATOM 1423 C CA . THR A 1 186 ? -2.693 8.462 -13.617 1.00 75.75 186 THR A CA 1
ATOM 1424 C C . THR A 1 186 ? -1.220 8.147 -13.348 1.00 75.75 186 THR A C 1
ATOM 1426 O O . THR A 1 186 ? -0.346 8.968 -13.618 1.00 75.75 186 THR A O 1
ATOM 1429 N N . CYS A 1 187 ? -0.921 6.922 -12.910 1.00 60.75 187 CYS A N 1
ATOM 1430 C CA . CYS A 1 187 ? 0.439 6.445 -12.659 1.00 60.75 187 CYS A CA 1
ATOM 1431 C C . CYS A 1 187 ? 1.301 6.455 -13.933 1.00 60.75 187 CYS A C 1
ATOM 1433 O O . CYS A 1 187 ? 2.478 6.805 -13.886 1.00 60.75 187 CYS A O 1
ATOM 1435 N N . SER A 1 188 ? 0.705 6.157 -15.092 1.00 62.09 188 SER A N 1
ATOM 1436 C CA . SER A 1 188 ? 1.393 6.246 -16.388 1.00 62.09 188 SER A CA 1
ATOM 1437 C C . SER A 1 188 ? 1.707 7.687 -16.820 1.00 62.09 188 SER A C 1
ATOM 1439 O O . SER A 1 188 ? 2.567 7.886 -17.674 1.00 62.09 188 SER A O 1
ATOM 1441 N N . GLN A 1 189 ? 1.015 8.691 -16.269 1.00 58.09 189 GLN A N 1
ATOM 1442 C CA . GLN A 1 189 ? 1.210 10.107 -16.605 1.00 58.09 189 GLN A CA 1
ATOM 1443 C C . GLN A 1 189 ? 2.196 10.819 -15.671 1.00 58.09 189 GLN A C 1
ATOM 1445 O O . GLN A 1 189 ? 2.911 11.713 -16.120 1.00 58.09 189 GLN A O 1
ATOM 1450 N N . TYR A 1 190 ? 2.261 10.428 -14.395 1.00 51.41 190 TYR A N 1
ATOM 1451 C CA . TYR A 1 190 ? 3.053 11.133 -13.377 1.00 51.41 190 TYR A CA 1
ATOM 1452 C C . TYR A 1 190 ? 4.574 11.100 -13.631 1.00 51.41 190 TYR A C 1
ATOM 1454 O O . TYR A 1 190 ? 5.304 11.960 -13.158 1.00 51.41 190 TYR A O 1
ATOM 1462 N N . THR A 1 191 ? 5.066 10.162 -14.441 1.00 48.91 191 THR A N 1
ATOM 1463 C CA . THR A 1 191 ? 6.488 10.042 -14.812 1.00 48.91 191 THR A CA 1
ATOM 1464 C C . THR A 1 191 ? 6.933 10.965 -15.957 1.00 48.91 191 THR A C 1
ATOM 1466 O O . THR A 1 191 ? 8.075 10.859 -16.399 1.00 48.91 191 THR A O 1
ATOM 1469 N N . GLN A 1 192 ? 6.066 11.860 -16.452 1.00 37.59 192 GLN A N 1
ATOM 1470 C CA . GLN A 1 192 ? 6.423 12.878 -17.457 1.00 37.59 192 GLN A CA 1
ATOM 1471 C C . GLN A 1 192 ? 6.863 14.234 -16.862 1.00 37.59 192 GLN A C 1
ATOM 1473 O O . GLN A 1 192 ? 7.118 15.160 -17.634 1.00 37.59 192 GLN A O 1
ATOM 1478 N N . GLY A 1 193 ? 6.929 14.368 -15.531 1.00 32.22 193 GLY A N 1
ATOM 1479 C CA . GLY A 1 193 ? 7.329 15.593 -14.821 1.00 32.22 193 GLY A CA 1
ATOM 1480 C C . GLY A 1 193 ? 8.768 15.582 -14.328 1.00 32.22 193 GLY A C 1
ATOM 1481 O O . GLY A 1 193 ? 9.186 14.535 -13.788 1.00 32.22 193 GLY A O 1
#

Nearest PDB structures (foldseek):
  8a7z-assembly1_A  TM=9.255E-01  e=3.245E-01  Streptomyces virginiae
  6c4q-assembly1_A  TM=7.090E-01  e=1.455E+00  Mycobacterium tuberculosis H37Rv

Mean predicted aligned error: 14.49 Å